Protein AF-A0A5B8SWU2-F1 (afdb_monomer)

Organism: Leuconostoc pseudomesenteroides (NCBI:txid33968)

Sequence (329 aa):
MVKNHVTNLDETLMDDQARGSAAEVLADMTESGRSLTKAATDAKKQIATREGWTCTVLQPAELRQFAGGLLRGIDDFAMRRQVAENPEYLTLYHQLITEVSALGDKNSVDQVSSHLKKLRTLVEQLSLSQNVTATQLRRVAADILAAFEPAKGDPLLAAQYNALRAGYTTPRTLTMDEWRQLIKQFHDVLPQFKQEMRGYLFDVLAELHEQVVYYDAESLPEVVEFFQEIDMMIHTAARPSDFIGVMARFDDVEGVIATMITQDASLERIREFTHNILESLDAAMAAGIALTSAGQETLAICKNDFEQEDLDRAQYCNLVKRLQSIRLS

Secondary structure (DSSP, 8-state):
--------------------TTTHHHHSSTTT---HHHHHHTT--S---S-------S-HHHHHHHHHHHHHHHHHHHHHTT-TT-HHHHHHHHHHHHHHHTBTBTTHHHHHHHHHHHHHHHHHHHTTSTT--HHHHHHHHHHHHHHHGGGTT-TTTHHHHHHHHHHHH-SSPPPHHHHHHHHHHHHHHHHHHHHHHHHHHHHHHHHHHHHHHHTT-TT-HHHHHHHHHHHHHHHH--SHHHHHHHHHHHHHHHHHHHHHHHHHS-HHHHHHHHHHHHHHHHHHHHTT-PBPHHHHHHHHHHHHHHTSTT--HHHHHHHHHHHHT--B-

pLDDT: mean 75.18, std 21.22, range [20.14, 97.12]

Nearest PDB structures (foldseek):
  5kpj-assembly1_A  TM=1.289E-01  e=6.486E+00  Mus musculus

Mean predicted aligned error: 11.47 Å

Structure (mmCIF, N/CA/C/O backbone):
data_AF-A0A5B8SWU2-F1
#
_entry.id   AF-A0A5B8SWU2-F1
#
loop_
_atom_site.group_PDB
_atom_site.id
_atom_site.type_symbol
_atom_site.label_atom_id
_atom_site.label_alt_id
_atom_site.label_comp_id
_atom_site.label_asym_id
_atom_site.label_entity_id
_atom_site.label_seq_id
_atom_site.pdbx_PDB_ins_code
_atom_site.Cartn_x
_atom_site.Cartn_y
_atom_site.Cartn_z
_atom_site.occupancy
_atom_site.B_iso_or_equiv
_atom_site.auth_seq_id
_atom_site.auth_comp_id
_atom_site.auth_asym_id
_atom_site.auth_atom_id
_atom_site.pdbx_PDB_model_num
ATOM 1 N N . MET A 1 1 ? 12.296 54.635 -20.691 1.00 32.22 1 MET A N 1
ATOM 2 C CA . MET A 1 1 ? 13.176 53.843 -21.579 1.00 32.22 1 MET A CA 1
ATOM 3 C C . MET A 1 1 ? 14.619 54.128 -21.193 1.00 32.22 1 MET A C 1
ATOM 5 O O . MET A 1 1 ? 15.145 55.158 -21.590 1.00 32.22 1 MET A O 1
ATOM 9 N N . VAL A 1 2 ? 15.227 53.286 -20.356 1.00 20.53 2 VAL A N 1
ATOM 10 C CA . VAL A 1 2 ? 16.629 53.434 -19.924 1.00 20.53 2 VAL A CA 1
ATOM 11 C C . VAL A 1 2 ? 17.334 52.081 -20.033 1.00 20.53 2 VAL A C 1
ATOM 13 O O . VAL A 1 2 ? 16.726 51.036 -19.824 1.00 20.53 2 VAL A O 1
ATOM 16 N N . LYS A 1 3 ? 18.596 52.169 -20.459 1.00 20.14 3 LYS A N 1
ATOM 17 C CA . LYS A 1 3 ? 19.567 51.137 -20.830 1.00 20.14 3 LYS A CA 1
ATOM 18 C C . LYS A 1 3 ? 20.264 50.460 -19.630 1.00 20.14 3 LYS A C 1
ATOM 20 O O . LYS A 1 3 ? 20.531 51.124 -18.640 1.00 20.14 3 LYS A O 1
ATOM 25 N N . ASN A 1 4 ? 20.739 49.239 -19.913 1.00 22.17 4 ASN A N 1
ATOM 26 C CA . ASN A 1 4 ? 22.039 48.614 -19.585 1.00 22.17 4 ASN A CA 1
ATOM 27 C C . ASN A 1 4 ? 22.389 48.031 -18.191 1.00 22.17 4 ASN A C 1
ATOM 29 O O . ASN A 1 4 ? 22.431 48.732 -17.193 1.00 22.17 4 ASN A O 1
ATOM 33 N N . HIS A 1 5 ? 22.900 46.787 -18.305 1.00 20.52 5 HIS A N 1
ATOM 34 C CA . HIS A 1 5 ? 24.053 46.123 -17.654 1.00 20.52 5 HIS A CA 1
ATOM 35 C C . HIS A 1 5 ? 23.871 45.233 -16.402 1.00 20.52 5 HIS A C 1
ATOM 37 O O . HIS A 1 5 ? 23.574 45.720 -15.323 1.00 20.52 5 HIS A O 1
ATOM 43 N N . VAL A 1 6 ? 24.103 43.916 -16.623 1.00 21.88 6 VAL A N 1
ATOM 44 C CA . VAL A 1 6 ? 25.084 42.976 -15.996 1.00 21.88 6 VAL A CA 1
ATOM 45 C C . VAL A 1 6 ? 25.385 43.233 -14.501 1.00 21.88 6 VAL A C 1
ATOM 47 O O . VAL A 1 6 ? 25.782 44.334 -14.148 1.00 21.88 6 VAL A O 1
ATOM 50 N N . THR A 1 7 ? 25.272 42.285 -13.557 1.00 20.78 7 THR A N 1
ATOM 51 C CA . THR A 1 7 ? 26.201 41.158 -13.275 1.00 20.78 7 THR A CA 1
ATOM 52 C C . THR A 1 7 ? 25.669 40.321 -12.086 1.00 20.78 7 THR A C 1
ATOM 54 O O . THR A 1 7 ? 24.858 40.826 -11.319 1.00 20.78 7 THR A O 1
ATOM 57 N N . ASN A 1 8 ? 26.169 39.082 -11.960 1.00 26.94 8 ASN A N 1
ATOM 58 C CA . ASN A 1 8 ? 26.114 38.116 -10.841 1.00 26.94 8 ASN A CA 1
ATOM 59 C C . ASN A 1 8 ? 26.043 38.662 -9.399 1.00 26.94 8 ASN A C 1
ATOM 61 O O . ASN A 1 8 ? 26.508 39.771 -9.152 1.00 26.94 8 ASN A O 1
ATOM 65 N N . LEU A 1 9 ? 25.624 37.751 -8.497 1.00 21.20 9 LEU A N 1
ATOM 66 C CA . LEU A 1 9 ? 25.785 37.625 -7.025 1.00 21.20 9 LEU A CA 1
ATOM 67 C C . LEU A 1 9 ? 24.388 37.331 -6.426 1.00 21.20 9 LEU A C 1
ATOM 69 O O . LEU A 1 9 ? 23.419 37.970 -6.813 1.00 21.20 9 LEU A O 1
ATOM 73 N N . ASP A 1 10 ? 24.149 36.357 -5.555 1.00 22.91 10 ASP A N 1
ATOM 74 C CA . ASP A 1 10 ? 25.040 35.609 -4.680 1.00 22.91 10 ASP A CA 1
ATOM 75 C C . ASP A 1 10 ? 24.375 34.274 -4.313 1.00 22.91 10 ASP A C 1
ATOM 77 O O . ASP A 1 10 ? 23.182 34.208 -4.006 1.00 22.91 10 ASP A O 1
ATOM 81 N N . GLU A 1 11 ? 25.188 33.222 -4.315 1.00 26.55 11 GLU A N 1
ATOM 82 C CA . GLU A 1 11 ? 25.046 32.109 -3.388 1.00 26.55 11 GLU A CA 1
ATOM 83 C C . GLU A 1 11 ? 25.136 32.694 -1.978 1.00 26.55 11 GLU A C 1
ATOM 85 O O . GLU A 1 11 ? 26.147 33.296 -1.640 1.00 26.55 11 GLU A O 1
ATOM 90 N N . THR A 1 12 ? 24.085 32.562 -1.175 1.00 25.70 12 THR A N 1
ATOM 91 C CA . THR A 1 12 ? 24.107 32.270 0.270 1.00 25.70 12 THR A CA 1
ATOM 92 C C . THR A 1 12 ? 22.806 32.759 0.890 1.00 25.70 12 THR A C 1
ATOM 94 O O . THR A 1 12 ? 22.561 33.948 1.039 1.00 25.70 12 THR A O 1
ATOM 97 N N . LEU A 1 13 ? 21.970 31.801 1.270 1.00 23.66 13 LEU A N 1
ATOM 98 C CA . LEU A 1 13 ? 21.466 31.682 2.634 1.00 23.66 13 LEU A CA 1
ATOM 99 C C . LEU A 1 13 ? 21.026 30.226 2.771 1.00 23.66 13 LEU A C 1
ATOM 101 O O . LEU A 1 13 ? 19.896 29.851 2.473 1.00 23.66 13 LEU A O 1
ATOM 105 N N . MET A 1 14 ? 22.013 29.397 3.127 1.00 30.55 14 MET A N 1
ATOM 106 C CA . MET A 1 14 ? 21.741 28.194 3.896 1.00 30.55 14 MET A CA 1
ATOM 107 C C . MET A 1 14 ? 21.004 28.653 5.148 1.00 30.55 14 MET A C 1
ATOM 109 O O . MET A 1 14 ? 21.570 29.409 5.936 1.00 30.55 14 MET A O 1
ATOM 113 N N . ASP A 1 15 ? 19.764 28.207 5.294 1.00 25.95 15 ASP A N 1
ATOM 114 C CA . ASP A 1 15 ? 19.214 27.975 6.614 1.00 25.95 15 ASP A CA 1
ATOM 115 C C . ASP A 1 15 ? 18.951 26.477 6.716 1.00 25.95 15 ASP A C 1
ATOM 117 O O . ASP A 1 15 ? 18.220 25.868 5.928 1.00 25.95 15 ASP A O 1
ATOM 121 N N . ASP A 1 16 ? 19.725 25.904 7.622 1.00 30.64 16 ASP A N 1
ATOM 122 C CA . ASP A 1 16 ? 19.781 24.508 7.988 1.00 30.64 16 ASP A CA 1
ATOM 123 C C . ASP A 1 16 ? 18.498 24.122 8.739 1.00 30.64 16 ASP A C 1
ATOM 125 O O . ASP A 1 16 ? 17.905 24.925 9.455 1.00 30.64 16 ASP A O 1
ATOM 129 N N . GLN A 1 17 ? 18.143 22.841 8.637 1.00 28.89 17 GLN A N 1
ATOM 130 C CA . GLN A 1 17 ? 17.245 22.133 9.557 1.00 28.89 17 GLN A CA 1
ATOM 131 C C . GLN A 1 17 ? 15.765 22.557 9.586 1.00 28.89 17 GLN A C 1
ATOM 133 O O . GLN A 1 17 ? 15.303 23.195 10.523 1.00 28.89 17 GLN A O 1
ATOM 138 N N . ALA A 1 18 ? 14.986 22.052 8.624 1.00 29.69 18 ALA A N 1
ATOM 139 C CA . ALA A 1 18 ? 13.690 21.385 8.850 1.00 29.69 18 ALA A CA 1
ATOM 140 C C . ALA A 1 18 ? 12.926 21.247 7.525 1.00 29.69 18 ALA A C 1
ATOM 142 O O . ALA A 1 18 ? 12.551 22.263 6.945 1.00 29.69 18 ALA A O 1
ATOM 143 N N . ARG A 1 19 ? 12.632 20.002 7.109 1.00 32.09 19 ARG A N 1
ATOM 144 C CA . ARG A 1 19 ? 11.375 19.512 6.477 1.00 32.09 19 ARG A CA 1
ATOM 145 C C . ARG A 1 19 ? 11.648 18.308 5.567 1.00 32.09 19 ARG A C 1
ATOM 147 O O . ARG A 1 19 ? 12.527 18.339 4.715 1.00 32.09 19 ARG A O 1
ATOM 154 N N . GLY A 1 20 ? 10.925 17.224 5.852 1.00 33.53 20 GLY A N 1
ATOM 155 C CA . GLY A 1 20 ? 11.225 15.854 5.438 1.00 33.53 20 GLY A CA 1
ATOM 156 C C . GLY A 1 20 ? 10.876 15.495 3.991 1.00 33.53 20 GLY A C 1
ATOM 157 O O . GLY A 1 20 ? 9.869 15.929 3.440 1.00 33.53 20 GLY A O 1
ATOM 158 N N . SER A 1 21 ? 11.714 14.644 3.400 1.00 32.91 21 SER A N 1
ATOM 159 C CA . SER A 1 21 ? 11.484 13.912 2.146 1.00 32.91 21 SER A CA 1
ATOM 160 C C . SER A 1 21 ? 11.153 12.452 2.478 1.00 32.91 21 SER A C 1
ATOM 162 O O . SER A 1 21 ? 11.657 11.955 3.480 1.00 32.91 21 SER A O 1
ATOM 164 N N . ALA A 1 22 ? 10.340 11.699 1.737 1.00 34.34 22 ALA A N 1
ATOM 165 C CA . ALA A 1 22 ? 10.084 11.644 0.291 1.00 34.34 22 ALA A CA 1
ATOM 166 C C . ALA A 1 22 ? 9.009 12.629 -0.241 1.00 34.34 22 ALA A C 1
ATOM 168 O O . ALA A 1 22 ? 7.822 12.409 -0.025 1.00 34.34 22 ALA A O 1
ATOM 169 N N . ALA A 1 23 ? 9.430 13.743 -0.868 1.00 36.72 23 ALA A N 1
ATOM 170 C CA . ALA A 1 23 ? 8.631 14.885 -1.382 1.00 36.72 23 ALA A CA 1
ATOM 171 C C . ALA A 1 23 ? 7.188 15.025 -0.827 1.00 36.72 23 ALA A C 1
ATOM 173 O O . ALA A 1 23 ? 6.213 14.713 -1.509 1.00 36.72 23 ALA A O 1
ATOM 174 N N . GLU A 1 24 ? 7.080 15.504 0.425 1.00 40.47 24 GLU A N 1
ATOM 175 C CA . GLU A 1 24 ? 5.831 15.771 1.172 1.00 40.47 24 GLU A CA 1
ATOM 176 C C . GLU A 1 24 ? 4.869 14.557 1.274 1.00 40.47 24 GLU A C 1
ATOM 178 O O . GLU A 1 24 ? 3.664 14.676 1.069 1.00 40.47 24 GLU A O 1
ATOM 183 N N . VAL A 1 25 ? 5.415 13.365 1.579 1.00 41.56 25 VAL A N 1
ATOM 184 C CA . VAL A 1 25 ? 4.781 12.019 1.703 1.00 41.56 25 VAL A CA 1
ATOM 185 C C . VAL A 1 25 ? 4.159 11.473 0.403 1.00 41.56 25 VAL A C 1
ATOM 187 O O . VAL A 1 25 ? 4.168 10.265 0.185 1.00 41.56 25 VAL A O 1
ATOM 190 N N . LEU A 1 26 ? 3.683 12.355 -0.470 1.00 36.62 26 LEU A N 1
ATOM 191 C CA . LEU A 1 26 ? 3.834 12.421 -1.934 1.00 36.62 26 LEU A CA 1
ATOM 192 C C . LEU A 1 26 ? 2.999 13.649 -2.399 1.00 36.62 26 LEU A C 1
ATOM 194 O O . LEU A 1 26 ? 2.115 13.527 -3.239 1.00 36.62 26 LEU A O 1
ATOM 198 N N . ALA A 1 27 ? 3.264 14.818 -1.789 1.00 36.41 27 ALA A N 1
ATOM 199 C CA . ALA A 1 27 ? 2.531 16.102 -1.829 1.00 36.41 27 ALA A CA 1
ATOM 200 C C . ALA A 1 27 ? 1.045 16.080 -1.394 1.00 36.41 27 ALA A C 1
ATOM 202 O O . ALA A 1 27 ? 0.180 16.528 -2.133 1.00 36.41 27 ALA A O 1
ATOM 203 N N . ASP A 1 28 ? 0.766 15.644 -0.160 1.00 35.66 28 ASP A N 1
ATOM 204 C CA . ASP A 1 28 ? -0.539 15.183 0.357 1.00 35.66 28 ASP A CA 1
ATOM 205 C C . ASP A 1 28 ? -0.860 13.748 -0.097 1.00 35.66 28 ASP A C 1
ATOM 207 O O . ASP A 1 28 ? -0.650 13.342 -1.235 1.00 35.66 28 ASP A O 1
ATOM 211 N N . MET A 1 29 ? -1.543 13.002 0.772 1.00 45.25 29 MET A N 1
ATOM 212 C CA . MET A 1 29 ? -2.495 11.936 0.422 1.00 45.25 29 MET A CA 1
ATOM 213 C C . MET A 1 29 ? -3.721 12.540 -0.327 1.00 45.25 29 MET A C 1
ATOM 215 O O . MET A 1 29 ? -4.875 12.287 0.010 1.00 45.25 29 MET A O 1
ATOM 219 N N . THR A 1 30 ? -3.402 13.435 -1.270 1.00 31.53 30 THR A N 1
ATOM 220 C CA . THR A 1 30 ? -4.137 14.278 -2.220 1.00 31.53 30 THR A CA 1
ATOM 221 C C . THR A 1 30 ? -5.545 14.729 -1.798 1.00 31.53 30 THR A C 1
ATOM 223 O O . THR A 1 30 ? -6.507 13.988 -1.973 1.00 31.53 30 THR A O 1
ATOM 226 N N . GLU A 1 31 ? -5.686 15.957 -1.278 1.00 32.06 31 GLU A N 1
ATOM 227 C CA . GLU A 1 31 ? -6.940 16.745 -1.138 1.00 32.06 31 GLU A CA 1
ATOM 228 C C . GLU A 1 31 ? -8.135 16.151 -0.344 1.00 32.06 31 GLU A C 1
ATOM 230 O O . GLU A 1 31 ? -9.114 16.858 -0.131 1.00 32.06 31 GLU A O 1
ATOM 235 N N . SER A 1 32 ? -8.120 14.899 0.142 1.00 32.53 32 SER A N 1
ATOM 236 C CA . SER A 1 32 ? -9.296 14.344 0.861 1.00 32.53 32 SER A CA 1
ATOM 237 C C . SER A 1 32 ? -9.051 13.237 1.904 1.00 32.53 32 SER A C 1
ATOM 239 O O . SER A 1 32 ? -9.997 12.835 2.580 1.00 32.53 32 SER A O 1
ATOM 241 N N . GLY A 1 33 ? -7.811 12.781 2.107 1.00 34.53 33 GLY A N 1
ATOM 242 C CA . GLY A 1 33 ? -7.477 11.637 2.976 1.00 34.53 33 GLY A CA 1
ATOM 243 C C . GLY A 1 33 ? -6.809 11.978 4.311 1.00 34.53 33 GLY A C 1
ATOM 244 O O . GLY A 1 33 ? -5.965 11.224 4.782 1.00 34.53 33 GLY A O 1
ATOM 245 N N . ARG A 1 34 ? -7.101 13.129 4.921 1.00 37.22 34 ARG A N 1
ATOM 246 C CA . ARG A 1 34 ? -6.630 13.390 6.287 1.00 37.22 34 ARG A CA 1
ATOM 247 C C . ARG A 1 34 ? -7.648 12.812 7.264 1.00 37.22 34 ARG A C 1
ATOM 249 O O . ARG A 1 34 ? -8.568 13.512 7.685 1.00 37.22 34 ARG A O 1
ATOM 256 N N . SER A 1 35 ? -7.503 11.525 7.582 1.00 37.31 35 SER A N 1
ATOM 257 C CA . SER A 1 35 ? -8.159 11.003 8.771 1.00 37.31 35 SER A CA 1
ATOM 258 C C . SER A 1 35 ? -7.619 11.748 9.989 1.00 37.31 35 SER A C 1
ATOM 260 O O . SER A 1 35 ? -6.433 12.060 10.122 1.00 37.31 35 SER A O 1
ATOM 262 N N . LEU A 1 36 ? -8.563 12.082 10.844 1.00 36.00 36 LEU A N 1
ATOM 263 C CA . LEU A 1 36 ? -8.467 12.764 12.120 1.00 36.00 36 LEU A CA 1
ATOM 264 C C . LEU A 1 36 ? -7.363 12.223 13.046 1.00 36.00 36 LEU A C 1
ATOM 266 O O . LEU A 1 36 ? -6.758 12.952 13.830 1.00 36.00 36 LEU A O 1
ATOM 270 N N . THR A 1 37 ? -7.078 10.941 12.896 1.00 35.75 37 THR A N 1
ATOM 271 C CA . THR A 1 37 ? -6.012 10.182 13.542 1.00 35.75 37 THR A CA 1
ATOM 272 C C . THR A 1 37 ? -4.620 10.642 13.146 1.00 35.75 37 THR A C 1
ATOM 274 O O . THR A 1 37 ? -3.803 10.814 14.032 1.00 35.75 37 THR A O 1
ATOM 277 N N . LYS A 1 38 ? -4.330 10.957 11.878 1.00 37.38 38 LYS A N 1
ATOM 278 C CA . LYS A 1 38 ? -2.966 11.319 11.450 1.00 37.38 38 LYS A CA 1
ATOM 279 C C . LYS A 1 38 ? -2.449 12.608 12.109 1.00 37.38 38 LYS A C 1
ATOM 281 O O . LYS A 1 38 ? -1.260 12.716 12.402 1.00 37.38 38 LYS A O 1
ATOM 286 N N . ALA A 1 39 ? -3.335 13.560 12.409 1.00 31.52 39 ALA A N 1
ATOM 287 C CA . ALA A 1 39 ? -2.979 14.749 13.188 1.00 31.52 39 ALA A CA 1
ATOM 288 C C . ALA A 1 39 ? -2.765 14.447 14.686 1.00 31.52 39 ALA A C 1
ATOM 290 O O . ALA A 1 39 ? -1.936 15.093 15.324 1.00 31.52 39 ALA A O 1
ATOM 291 N N . ALA A 1 40 ? -3.457 13.437 15.228 1.00 34.09 40 ALA A N 1
ATOM 292 C CA . ALA A 1 40 ? -3.204 12.882 16.563 1.00 34.09 40 ALA A CA 1
ATOM 293 C C . ALA A 1 40 ? -1.854 12.144 16.628 1.00 34.09 40 ALA A C 1
ATOM 295 O O . ALA A 1 40 ? -1.145 12.181 17.634 1.00 34.09 40 ALA A O 1
ATOM 296 N N . THR A 1 41 ? -1.513 11.472 15.530 1.00 36.28 41 THR A N 1
ATOM 297 C CA . THR A 1 41 ? -0.343 10.619 15.347 1.00 36.28 41 THR A CA 1
ATOM 298 C C . THR A 1 41 ? 0.959 11.421 15.305 1.00 36.28 41 THR A C 1
ATOM 300 O O . THR A 1 41 ? 1.912 11.096 16.010 1.00 36.28 41 THR A O 1
ATOM 303 N N . ASP A 1 42 ? 0.995 12.549 14.586 1.00 34.16 42 ASP A N 1
ATOM 304 C CA . ASP A 1 42 ? 2.194 13.399 14.515 1.00 34.16 42 ASP A CA 1
ATOM 305 C C . ASP A 1 42 ? 2.604 14.014 15.873 1.00 34.16 42 ASP A C 1
ATOM 307 O O . ASP A 1 42 ? 3.759 14.413 16.044 1.00 34.16 42 ASP A O 1
ATOM 311 N N . ALA A 1 43 ? 1.706 14.025 16.866 1.00 28.86 43 ALA A N 1
ATOM 312 C CA . ALA A 1 43 ? 1.983 14.480 18.228 1.00 28.86 43 ALA A CA 1
ATOM 313 C C . ALA A 1 43 ? 2.600 13.401 19.149 1.00 28.86 43 ALA A C 1
ATOM 315 O O . ALA A 1 43 ? 3.105 13.746 20.218 1.00 28.86 43 ALA A O 1
ATOM 316 N N . LYS A 1 44 ? 2.598 12.113 18.763 1.00 31.02 44 LYS A N 1
ATOM 317 C CA . LYS A 1 44 ? 2.980 10.980 19.636 1.00 31.02 44 LYS A CA 1
ATOM 318 C C . LYS A 1 44 ? 4.240 10.220 19.203 1.00 31.02 44 LYS A C 1
ATOM 320 O O . LYS A 1 44 ? 4.500 9.136 19.711 1.00 31.02 44 LYS A O 1
ATOM 325 N N . LYS A 1 45 ? 5.078 10.815 18.346 1.00 30.56 45 LYS A N 1
ATOM 326 C CA . LYS A 1 45 ? 6.378 10.264 17.913 1.00 30.56 45 LYS A CA 1
ATOM 327 C C . LYS A 1 45 ? 7.401 10.147 19.054 1.00 30.56 45 LYS A C 1
ATOM 329 O O . LYS A 1 45 ? 8.385 10.885 19.091 1.00 30.56 45 LYS A O 1
ATOM 334 N N . GLN A 1 46 ? 7.213 9.199 19.968 1.00 27.45 46 GLN A N 1
ATOM 335 C CA . GLN A 1 46 ? 8.268 8.675 20.831 1.00 27.45 46 GLN A CA 1
ATOM 336 C C . GLN A 1 46 ? 8.126 7.156 21.010 1.00 27.45 46 GLN A C 1
ATOM 338 O O . GLN A 1 46 ? 7.452 6.684 21.911 1.00 27.45 46 GLN A O 1
ATOM 343 N N . ILE A 1 47 ? 8.917 6.440 20.201 1.00 31.38 47 ILE A N 1
ATOM 344 C CA . ILE A 1 47 ? 9.496 5.115 20.477 1.00 31.38 47 ILE A CA 1
ATOM 345 C C . ILE A 1 47 ? 8.496 3.945 20.498 1.00 31.38 47 ILE A C 1
ATOM 347 O O . ILE A 1 47 ? 8.089 3.491 21.560 1.00 31.38 47 ILE A O 1
ATOM 351 N N . ALA A 1 48 ? 8.285 3.326 19.333 1.00 28.09 48 ALA A N 1
ATOM 352 C CA . ALA A 1 48 ? 7.843 1.936 19.253 1.00 28.09 48 ALA A CA 1
ATOM 353 C C . ALA A 1 48 ? 9.001 1.047 18.769 1.00 28.09 48 ALA A C 1
ATOM 355 O O . ALA A 1 48 ? 9.299 0.934 17.579 1.00 28.09 48 ALA A O 1
ATOM 356 N N . THR A 1 49 ? 9.706 0.411 19.705 1.00 30.17 49 THR A N 1
ATOM 357 C CA . THR A 1 49 ? 10.567 -0.734 19.385 1.00 30.17 49 THR A CA 1
ATOM 358 C C . THR A 1 49 ? 9.699 -1.967 19.164 1.00 30.17 49 THR A C 1
ATOM 360 O O . THR A 1 49 ? 8.827 -2.274 19.969 1.00 30.17 49 THR A O 1
ATOM 363 N N . ARG A 1 50 ? 9.982 -2.684 18.073 1.00 36.56 50 ARG A N 1
ATOM 364 C CA . ARG A 1 50 ? 9.302 -3.881 17.550 1.00 36.56 50 ARG A CA 1
ATOM 365 C C . ARG A 1 50 ? 9.457 -5.130 18.445 1.00 36.56 50 ARG A C 1
ATOM 367 O O . ARG A 1 50 ? 9.763 -6.210 17.946 1.00 36.56 50 ARG A O 1
ATOM 374 N N . GLU A 1 51 ?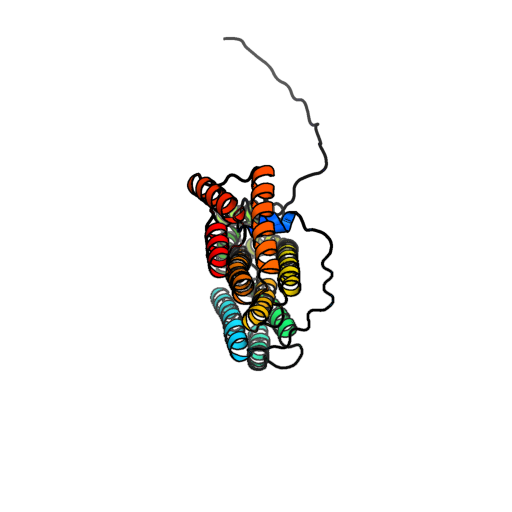 9.300 -5.002 19.758 1.00 30.89 51 GLU A N 1
ATOM 375 C CA . GLU A 1 51 ? 9.327 -6.121 20.704 1.00 30.89 51 GLU A CA 1
ATOM 376 C C . GLU A 1 51 ? 7.904 -6.417 21.194 1.00 30.89 51 GLU A C 1
ATOM 378 O O . GLU A 1 51 ? 7.314 -5.619 21.914 1.00 30.89 51 GLU A O 1
ATOM 383 N N . GLY A 1 52 ? 7.348 -7.575 20.812 1.00 39.75 52 GLY A N 1
ATOM 384 C CA . GLY A 1 52 ? 6.163 -8.133 21.481 1.00 39.75 52 GLY A CA 1
ATOM 385 C C . GLY A 1 52 ? 4.979 -8.550 20.608 1.00 39.75 52 GLY A C 1
ATOM 386 O O . GLY A 1 52 ? 4.022 -9.100 21.151 1.00 39.75 52 GLY A O 1
ATOM 387 N N . TRP A 1 53 ? 5.011 -8.374 19.283 1.00 51.16 53 TRP A N 1
ATOM 388 C CA . TRP A 1 53 ? 3.876 -8.791 18.451 1.00 51.16 53 TRP A CA 1
ATOM 389 C C . TRP 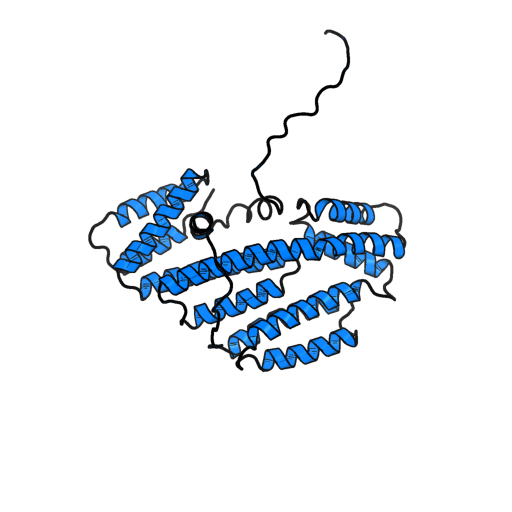A 1 53 ? 3.866 -10.315 18.245 1.00 51.16 53 TRP A C 1
ATOM 391 O O . TRP A 1 53 ? 4.517 -10.860 17.360 1.00 51.16 53 TRP A O 1
ATOM 401 N N . THR A 1 54 ? 3.139 -11.022 19.110 1.00 44.72 54 THR A N 1
ATOM 402 C CA . THR A 1 54 ? 2.820 -12.450 18.957 1.00 44.72 54 THR A CA 1
ATOM 403 C C . THR A 1 54 ? 1.310 -12.619 18.839 1.00 44.72 54 THR A C 1
ATOM 405 O O . THR A 1 54 ? 0.657 -13.218 19.690 1.00 44.72 54 THR A O 1
ATOM 408 N N . CYS A 1 55 ? 0.729 -12.073 17.770 1.00 52.62 55 CYS A N 1
ATOM 409 C CA . CYS A 1 55 ? -0.667 -12.348 17.452 1.00 52.62 55 CYS A CA 1
ATOM 410 C C . CYS A 1 55 ? -0.810 -13.787 16.942 1.00 52.62 55 CYS A C 1
ATOM 412 O O . CYS A 1 55 ? -0.263 -14.160 15.903 1.00 52.62 55 CYS A O 1
ATOM 414 N N . THR A 1 56 ? -1.549 -14.610 17.686 1.00 59.62 56 THR A N 1
ATOM 415 C CA . THR A 1 56 ? -1.987 -15.925 17.200 1.00 59.62 56 THR A CA 1
ATOM 416 C C . THR A 1 56 ? -2.897 -15.699 15.992 1.00 59.62 56 THR A C 1
ATOM 418 O O . THR A 1 56 ? -3.741 -14.813 16.028 1.00 59.62 56 THR A O 1
ATOM 421 N N . VAL A 1 57 ? -2.731 -16.459 14.906 1.00 62.72 57 VAL A N 1
ATOM 422 C CA . VAL A 1 57 ? -3.632 -16.361 13.745 1.00 62.72 57 VAL A CA 1
ATOM 423 C C . VAL A 1 57 ? -5.021 -16.840 14.170 1.00 62.72 57 VAL A C 1
ATOM 425 O O . VAL A 1 57 ? -5.207 -18.028 14.429 1.00 62.72 57 VAL A O 1
ATOM 428 N N . LEU A 1 58 ? -5.980 -15.916 14.273 1.00 66.06 58 LEU A N 1
ATOM 429 C CA . LEU A 1 58 ? -7.344 -16.212 14.728 1.00 66.06 58 LEU A CA 1
ATOM 430 C C . LEU A 1 58 ? -8.272 -16.630 13.581 1.00 66.06 58 LEU A C 1
ATOM 432 O O . LEU A 1 58 ? -9.168 -17.446 13.790 1.00 66.06 58 LEU A O 1
ATOM 436 N N . GLN A 1 59 ? -8.023 -16.121 12.372 1.00 76.56 59 GLN A N 1
ATOM 437 C CA . GLN A 1 59 ? -8.857 -16.324 11.183 1.00 76.56 59 GLN A CA 1
ATOM 438 C C . GLN A 1 59 ? -8.022 -16.838 9.995 1.00 76.56 59 GLN A C 1
ATOM 440 O O . GLN A 1 59 ? -7.669 -16.097 9.075 1.00 76.56 59 GLN A O 1
ATOM 445 N N . PRO A 1 60 ? -7.620 -18.128 10.007 1.00 82.25 60 PRO A N 1
ATOM 446 C CA . PRO A 1 60 ? -6.708 -18.652 8.996 1.00 82.25 60 PRO A CA 1
ATOM 447 C C . PRO A 1 60 ? -7.303 -18.692 7.585 1.00 82.25 60 PRO A C 1
ATOM 449 O O . PRO A 1 60 ? -6.550 -18.643 6.619 1.00 82.25 60 PRO A O 1
ATOM 452 N N . ALA A 1 61 ? -8.621 -18.842 7.431 1.00 86.44 61 ALA A N 1
ATOM 453 C CA . ALA A 1 61 ? -9.239 -18.984 6.112 1.00 86.44 61 ALA A CA 1
ATOM 454 C C . ALA A 1 61 ? -9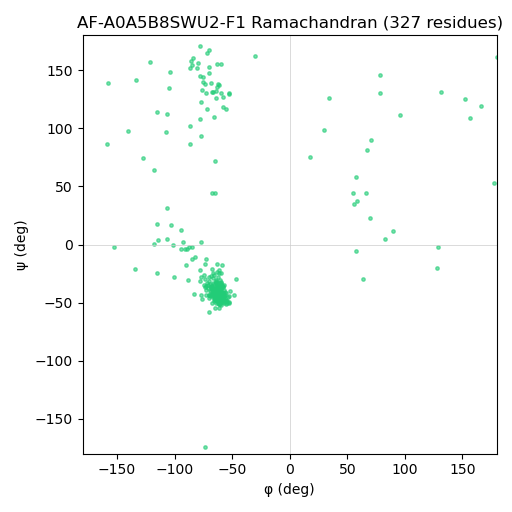.239 -17.653 5.347 1.00 86.44 61 ALA A C 1
ATOM 456 O O . ALA A 1 61 ? -8.878 -17.608 4.169 1.00 86.44 61 ALA A O 1
ATOM 457 N N . GLU A 1 62 ? -9.584 -16.582 6.045 1.00 86.50 62 GLU A N 1
ATOM 458 C CA . GLU A 1 62 ? -9.618 -15.213 5.561 1.00 86.50 62 GLU A CA 1
ATOM 459 C C . GLU A 1 62 ? -8.199 -14.747 5.218 1.00 86.50 62 GLU A C 1
ATOM 461 O O . GLU A 1 62 ? -7.927 -14.337 4.086 1.00 86.50 62 GLU A O 1
ATOM 466 N N . LEU A 1 63 ? -7.242 -14.999 6.115 1.00 87.44 63 LEU A N 1
ATOM 467 C CA . LEU A 1 63 ? -5.841 -14.660 5.884 1.00 87.44 63 LEU A CA 1
ATOM 468 C C . LEU A 1 63 ? -5.225 -15.428 4.699 1.00 87.44 63 LEU A C 1
ATOM 470 O O . LEU A 1 63 ? -4.446 -14.873 3.920 1.00 87.44 63 LEU A O 1
ATOM 474 N N . ARG A 1 64 ? -5.602 -16.701 4.503 1.00 91.31 64 ARG A N 1
ATOM 475 C CA . ARG A 1 64 ? -5.229 -17.483 3.305 1.00 91.31 64 ARG A CA 1
ATOM 476 C C . ARG A 1 64 ? -5.787 -16.865 2.034 1.00 91.31 64 ARG A C 1
ATOM 478 O O . ARG A 1 64 ? -5.079 -16.785 1.029 1.00 91.31 64 ARG A O 1
ATOM 485 N N . GLN A 1 65 ? -7.054 -16.457 2.057 1.00 92.38 65 GLN A N 1
ATOM 486 C CA . GLN A 1 65 ? -7.696 -15.810 0.919 1.00 92.38 65 GLN A CA 1
ATOM 487 C C . GLN A 1 65 ? -6.998 -14.489 0.580 1.00 92.38 65 GLN A C 1
ATOM 489 O O . GLN A 1 65 ? -6.721 -14.234 -0.598 1.00 92.38 65 GLN A O 1
ATOM 494 N N . PHE A 1 66 ? -6.670 -13.694 1.597 1.00 92.25 66 PHE A N 1
ATOM 495 C CA . PHE A 1 66 ? -5.955 -12.434 1.459 1.00 92.25 66 PHE A CA 1
ATOM 496 C C . PHE A 1 66 ? -4.556 -12.627 0.859 1.00 92.25 66 PHE A C 1
ATOM 498 O O . PHE A 1 66 ? -4.248 -12.088 -0.210 1.00 92.25 66 PHE A O 1
ATOM 505 N N . ALA A 1 67 ? -3.734 -13.486 1.470 1.00 92.81 67 ALA A N 1
ATOM 506 C CA . ALA A 1 67 ? -2.391 -13.797 0.986 1.00 92.81 67 ALA A CA 1
ATOM 507 C C . ALA A 1 67 ? -2.412 -14.407 -0.428 1.00 92.81 67 ALA A C 1
ATOM 509 O O . ALA A 1 67 ? -1.577 -14.071 -1.271 1.00 92.81 67 ALA A O 1
ATOM 510 N N . GLY A 1 68 ? -3.409 -15.243 -0.737 1.00 94.06 68 GLY A N 1
ATOM 511 C CA . GLY A 1 68 ? -3.650 -15.755 -2.087 1.00 94.06 68 GLY A CA 1
ATOM 512 C C . GLY A 1 68 ? -4.013 -14.656 -3.096 1.00 94.06 68 GLY A C 1
ATOM 513 O O . GLY A 1 68 ? -3.643 -14.738 -4.268 1.00 94.06 68 GLY A O 1
ATOM 514 N N . GLY A 1 69 ? -4.701 -13.597 -2.662 1.00 94.62 69 GLY A N 1
ATOM 515 C CA . GLY A 1 69 ? -4.923 -12.378 -3.442 1.00 94.62 69 GLY A CA 1
ATOM 516 C C . GLY A 1 69 ? -3.617 -11.665 -3.799 1.00 94.62 69 GLY A C 1
ATOM 517 O O . GLY A 1 69 ? -3.369 -11.411 -4.979 1.00 94.62 69 GLY A O 1
ATOM 518 N N . LEU A 1 70 ? -2.754 -11.420 -2.807 1.00 94.50 70 LEU A N 1
ATOM 519 C CA . LEU A 1 70 ? -1.434 -10.811 -3.021 1.00 94.50 70 LEU A CA 1
ATOM 520 C C . LEU A 1 70 ? -0.566 -11.654 -3.965 1.00 94.50 70 LEU A C 1
ATOM 522 O O . LEU A 1 70 ? 0.040 -11.125 -4.899 1.00 94.50 70 LEU A O 1
ATOM 526 N N . LEU A 1 71 ? -0.550 -12.975 -3.763 1.00 94.81 71 LEU A N 1
ATOM 527 C CA . LEU A 1 71 ? 0.193 -13.913 -4.600 1.00 94.81 71 LEU A CA 1
ATOM 528 C C . LEU A 1 71 ? -0.266 -13.869 -6.065 1.00 94.81 71 LEU A C 1
ATOM 530 O O . LEU A 1 71 ? 0.573 -13.784 -6.963 1.00 94.81 71 LEU A O 1
ATOM 534 N N . ARG A 1 72 ? -1.583 -13.856 -6.312 1.00 94.94 72 ARG A N 1
ATOM 535 C CA . ARG A 1 72 ? -2.146 -13.683 -7.664 1.00 94.94 72 ARG A CA 1
ATOM 536 C C . ARG A 1 72 ? -1.741 -12.351 -8.287 1.00 94.94 72 ARG A C 1
ATOM 538 O O . ARG A 1 72 ? -1.337 -12.328 -9.442 1.00 94.94 72 ARG A O 1
ATOM 545 N N . GLY A 1 73 ? -1.746 -11.260 -7.521 1.00 93.12 73 GLY A N 1
ATOM 546 C CA . GLY A 1 73 ? -1.276 -9.960 -8.013 1.00 93.12 73 GLY A CA 1
ATOM 547 C C . GLY A 1 73 ? 0.201 -9.962 -8.439 1.00 93.12 73 GLY A C 1
ATOM 548 O O . GLY A 1 73 ? 0.583 -9.271 -9.391 1.00 93.12 73 GLY A O 1
ATOM 549 N N . ILE A 1 74 ? 1.048 -10.754 -7.768 1.00 94.31 74 ILE A N 1
ATOM 550 C CA . ILE A 1 74 ? 2.449 -10.956 -8.170 1.00 94.31 74 ILE A CA 1
ATOM 551 C C . ILE A 1 74 ? 2.541 -11.823 -9.435 1.00 94.31 74 ILE A C 1
ATOM 553 O O . ILE A 1 74 ? 3.362 -11.521 -10.300 1.00 94.31 74 ILE A O 1
ATOM 557 N N . ASP A 1 75 ? 1.704 -12.850 -9.573 1.00 95.75 75 ASP A N 1
ATOM 558 C CA . ASP A 1 75 ? 1.632 -13.700 -10.771 1.00 95.75 75 ASP A CA 1
ATOM 559 C C . ASP A 1 75 ? 1.168 -12.934 -12.013 1.00 95.75 75 ASP A C 1
ATOM 561 O O . ASP A 1 75 ? 1.864 -12.908 -13.027 1.00 95.75 75 ASP A O 1
ATOM 565 N N . ASP A 1 76 ? 0.101 -12.143 -11.898 1.00 94.19 76 ASP A N 1
ATOM 566 C CA . ASP A 1 76 ? -0.348 -11.235 -12.960 1.00 94.19 76 ASP A CA 1
ATOM 567 C C . ASP A 1 76 ? 0.762 -10.256 -13.375 1.00 94.19 76 ASP A C 1
ATOM 569 O O . ASP A 1 76 ? 0.903 -9.866 -14.542 1.00 94.19 76 ASP A O 1
ATOM 573 N N . PHE A 1 77 ? 1.585 -9.824 -12.415 1.00 90.88 77 PHE A N 1
ATOM 574 C CA . PHE A 1 77 ? 2.755 -9.010 -12.709 1.00 90.88 77 PHE A CA 1
ATOM 575 C C . PHE A 1 77 ? 3.852 -9.801 -13.437 1.00 90.88 77 PHE A C 1
ATOM 577 O O . PHE A 1 77 ? 4.393 -9.303 -14.428 1.00 90.88 77 PHE A O 1
ATOM 584 N N . ALA A 1 78 ? 4.144 -11.031 -13.012 1.00 92.31 78 ALA A N 1
ATOM 585 C CA . ALA A 1 78 ? 5.101 -11.921 -13.665 1.00 92.31 78 ALA A CA 1
ATOM 586 C C . ALA A 1 78 ? 4.694 -12.251 -15.110 1.00 92.31 78 ALA A C 1
ATOM 588 O O . ALA A 1 78 ? 5.537 -12.200 -16.012 1.00 92.31 78 ALA A O 1
ATOM 589 N N . MET A 1 79 ? 3.405 -12.498 -15.361 1.00 91.69 79 MET A N 1
ATOM 590 C CA . MET A 1 79 ? 2.852 -12.714 -16.701 1.00 91.69 79 MET A CA 1
ATOM 591 C C . MET A 1 79 ? 3.026 -11.478 -17.588 1.00 91.69 79 MET A C 1
ATOM 593 O O . MET A 1 79 ? 3.554 -11.579 -18.698 1.00 91.69 79 MET A O 1
ATOM 597 N N . ARG A 1 80 ? 2.674 -10.281 -17.089 1.00 88.38 80 ARG A N 1
ATOM 598 C CA . ARG A 1 80 ? 2.881 -9.014 -17.821 1.00 88.38 80 ARG A CA 1
ATOM 599 C C . ARG A 1 80 ? 4.351 -8.752 -18.145 1.00 88.38 80 ARG A C 1
ATOM 601 O O . ARG A 1 80 ? 4.655 -8.181 -19.193 1.00 88.38 80 ARG A O 1
ATOM 608 N N . ARG A 1 81 ? 5.260 -9.174 -17.262 1.00 86.88 81 ARG A N 1
ATOM 609 C CA . ARG A 1 81 ? 6.713 -9.088 -17.458 1.00 86.88 81 ARG A CA 1
ATOM 610 C C . ARG A 1 81 ? 7.306 -10.254 -18.256 1.00 86.88 81 ARG A C 1
ATOM 612 O O . ARG A 1 81 ? 8.490 -10.200 -18.567 1.00 86.88 81 ARG A O 1
ATOM 619 N N . GLN A 1 82 ? 6.494 -11.236 -18.657 1.00 88.56 82 GLN A N 1
ATOM 620 C CA . GLN A 1 82 ? 6.903 -12.427 -19.412 1.00 88.56 82 GLN A CA 1
ATOM 621 C C . GLN A 1 82 ? 7.971 -13.267 -18.693 1.00 88.56 82 GLN A C 1
ATOM 623 O O . GLN A 1 82 ? 8.875 -13.805 -19.324 1.00 88.56 82 GLN A O 1
ATOM 628 N N . VAL A 1 83 ? 7.871 -13.369 -17.364 1.00 90.44 83 VAL A N 1
ATOM 629 C CA . VAL A 1 83 ? 8.796 -14.161 -16.531 1.00 90.44 83 VAL A CA 1
ATOM 630 C C . VAL A 1 83 ? 8.110 -15.304 -15.780 1.00 90.44 83 VAL A C 1
ATOM 632 O O . VAL A 1 83 ? 8.785 -16.048 -15.079 1.00 90.44 83 VAL A O 1
ATOM 635 N N . ALA A 1 84 ? 6.794 -15.477 -15.946 1.00 91.12 84 ALA A N 1
ATOM 636 C CA . ALA A 1 84 ? 6.012 -16.504 -15.249 1.00 91.12 84 ALA A CA 1
ATOM 637 C C . ALA A 1 84 ? 6.433 -17.950 -15.588 1.00 91.12 84 ALA A C 1
ATOM 639 O O . ALA A 1 84 ? 6.237 -18.857 -14.790 1.00 91.12 84 ALA A O 1
ATOM 640 N N . GLU A 1 85 ? 7.061 -18.174 -16.746 1.00 91.81 85 GLU A N 1
ATOM 641 C CA . GLU A 1 85 ? 7.578 -19.491 -17.153 1.00 91.81 85 GLU A CA 1
ATOM 642 C C . GLU A 1 85 ? 9.012 -19.754 -16.658 1.00 91.81 85 GLU A C 1
ATOM 644 O O . GLU A 1 85 ? 9.577 -20.821 -16.902 1.00 91.81 85 GLU A O 1
ATOM 649 N N . ASN A 1 86 ? 9.640 -18.788 -15.980 1.00 92.94 86 ASN A N 1
ATOM 650 C CA . ASN A 1 86 ? 11.005 -18.949 -15.501 1.00 92.94 86 ASN A CA 1
ATOM 651 C C . ASN A 1 86 ? 11.073 -20.028 -14.390 1.00 92.94 86 ASN A C 1
ATOM 653 O O . ASN A 1 86 ? 10.302 -19.954 -13.430 1.00 92.94 86 ASN A O 1
ATOM 657 N N . PRO A 1 87 ? 12.010 -20.998 -14.454 1.00 94.50 87 PRO A N 1
ATOM 658 C CA . PRO A 1 87 ? 12.100 -22.074 -13.461 1.00 94.50 87 PRO A CA 1
ATOM 659 C C . PRO A 1 87 ? 12.322 -21.603 -12.017 1.00 94.50 87 PRO A C 1
ATOM 661 O O . PRO A 1 87 ? 11.787 -22.204 -11.084 1.00 94.50 87 PRO A O 1
ATOM 664 N N . GLU A 1 88 ? 13.092 -20.530 -11.818 1.00 94.50 88 GLU A N 1
ATOM 665 C CA . GLU A 1 88 ? 13.344 -19.946 -10.495 1.00 94.50 88 GLU A CA 1
ATOM 666 C C . GLU A 1 88 ? 12.065 -19.316 -9.932 1.00 94.50 88 GLU A C 1
ATOM 668 O O . GLU A 1 88 ? 11.704 -19.562 -8.780 1.00 94.50 88 GLU A O 1
ATOM 673 N N . TYR A 1 89 ? 11.330 -18.584 -10.779 1.00 95.69 89 TYR A N 1
ATOM 674 C CA . TYR A 1 89 ? 10.024 -18.026 -10.432 1.00 95.69 89 TYR A CA 1
ATOM 675 C C . TYR A 1 89 ? 9.025 -19.125 -10.048 1.00 95.69 89 TYR A C 1
ATOM 677 O O . TYR A 1 89 ? 8.449 -19.069 -8.964 1.00 95.69 89 TYR A O 1
ATOM 685 N N . LEU A 1 90 ? 8.864 -20.152 -10.891 1.00 96.12 90 LEU A N 1
ATOM 686 C CA . LEU A 1 90 ? 7.928 -21.256 -10.651 1.00 96.12 90 LEU A CA 1
ATOM 687 C C . LEU A 1 90 ? 8.247 -22.018 -9.363 1.00 96.12 90 LEU A C 1
ATOM 689 O O . LEU A 1 90 ? 7.336 -22.412 -8.637 1.00 96.12 90 LEU A O 1
ATOM 693 N N . THR A 1 91 ? 9.530 -22.224 -9.062 1.00 96.19 91 THR A N 1
ATOM 694 C CA . THR A 1 91 ? 9.954 -22.905 -7.830 1.00 96.19 91 THR A CA 1
ATOM 695 C C . THR A 1 91 ? 9.496 -22.128 -6.598 1.00 96.19 91 THR A C 1
ATOM 697 O O . THR A 1 91 ? 8.835 -22.692 -5.723 1.00 96.19 91 THR A O 1
ATOM 700 N N . LEU A 1 92 ? 9.789 -20.825 -6.551 1.00 95.56 92 LEU A N 1
ATOM 701 C CA . LEU A 1 92 ? 9.410 -19.980 -5.421 1.00 95.56 92 LEU A CA 1
ATOM 702 C C . LEU A 1 92 ? 7.888 -19.785 -5.333 1.00 95.56 92 LEU A C 1
ATOM 704 O O . LEU A 1 92 ? 7.333 -19.789 -4.237 1.00 95.56 92 LEU A O 1
ATOM 708 N N . TYR A 1 93 ? 7.204 -19.667 -6.471 1.00 96.50 93 TYR A N 1
ATOM 709 C CA . TYR A 1 93 ? 5.749 -19.536 -6.534 1.00 96.50 93 TYR A CA 1
ATOM 710 C C . TYR A 1 93 ? 5.030 -20.764 -5.952 1.00 96.50 93 TYR A C 1
ATOM 712 O O . TYR A 1 93 ? 4.163 -20.618 -5.093 1.00 96.50 93 TYR A O 1
ATOM 720 N N . HIS A 1 94 ? 5.426 -21.983 -6.340 1.00 95.00 94 HIS A N 1
ATOM 721 C CA . HIS A 1 94 ? 4.829 -23.213 -5.800 1.00 95.00 94 HIS A CA 1
ATOM 722 C C . HIS A 1 94 ? 5.117 -23.413 -4.308 1.00 95.00 94 HIS A C 1
ATOM 724 O O . HIS A 1 94 ? 4.235 -23.857 -3.563 1.00 95.00 94 HIS A O 1
ATOM 730 N N . GLN A 1 95 ? 6.329 -23.068 -3.857 1.00 93.25 95 GLN A N 1
ATOM 731 C CA . GLN A 1 95 ? 6.644 -23.056 -2.429 1.00 93.25 95 GLN A CA 1
ATOM 732 C C . GLN A 1 95 ? 5.676 -22.127 -1.686 1.00 93.25 95 GLN A C 1
ATOM 734 O O . GLN A 1 95 ? 5.075 -22.527 -0.691 1.00 93.25 95 GLN A O 1
ATOM 739 N N . LEU A 1 96 ? 5.471 -20.918 -2.206 1.00 94.12 96 LEU A N 1
ATOM 740 C CA . LEU A 1 96 ? 4.640 -19.913 -1.561 1.00 94.12 96 LEU A CA 1
ATOM 741 C C . LEU A 1 96 ? 3.148 -20.270 -1.565 1.00 94.12 96 LEU A C 1
ATOM 743 O O . LEU A 1 96 ? 2.476 -20.003 -0.578 1.00 94.12 96 LEU A O 1
ATOM 747 N N . ILE A 1 97 ? 2.628 -20.947 -2.597 1.00 94.31 97 ILE A N 1
ATOM 748 C CA . ILE A 1 97 ? 1.265 -21.522 -2.564 1.00 94.31 97 ILE A CA 1
ATOM 749 C C . ILE A 1 97 ? 1.101 -22.467 -1.368 1.00 94.31 97 ILE A C 1
ATOM 751 O O . ILE A 1 97 ? 0.075 -22.442 -0.682 1.00 94.31 97 ILE A O 1
ATOM 755 N N . THR A 1 98 ? 2.107 -23.310 -1.128 1.00 91.62 98 THR A N 1
ATOM 756 C CA . THR A 1 98 ? 2.087 -24.287 -0.033 1.00 91.62 98 THR A CA 1
ATOM 757 C C . THR A 1 98 ? 2.126 -23.581 1.319 1.00 91.62 98 THR A C 1
ATOM 759 O O . THR A 1 98 ? 1.327 -23.899 2.196 1.00 91.62 98 THR A O 1
ATOM 762 N N . GLU A 1 99 ? 3.002 -22.585 1.470 1.00 91.06 99 GLU A N 1
ATOM 763 C CA . GLU A 1 99 ? 3.112 -21.781 2.692 1.00 91.06 99 GLU A CA 1
ATOM 764 C C . GLU A 1 99 ? 1.839 -20.974 2.972 1.00 91.06 99 GLU A C 1
ATOM 766 O O . GLU A 1 99 ? 1.340 -21.001 4.094 1.00 91.06 99 GLU A O 1
ATOM 771 N N . VAL A 1 100 ? 1.262 -20.329 1.951 1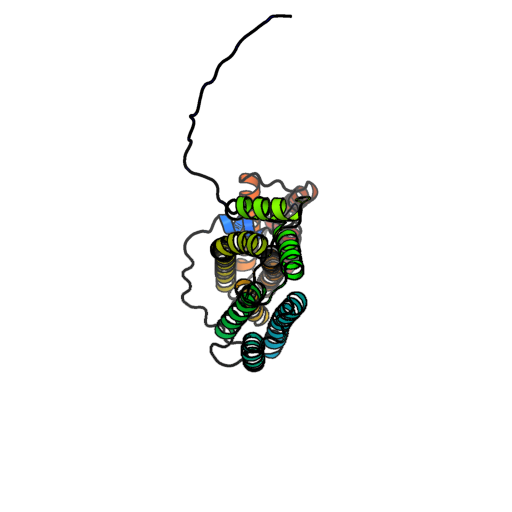.00 91.44 100 VAL A N 1
ATOM 772 C CA . VAL A 1 100 ? -0.026 -19.632 2.063 1.00 91.44 100 VAL A CA 1
ATOM 773 C C . VAL A 1 100 ? -1.099 -20.610 2.523 1.00 91.44 100 VAL A C 1
ATOM 775 O O . VAL A 1 100 ? -1.789 -20.327 3.490 1.00 91.44 100 VAL A O 1
ATOM 778 N N . SER A 1 101 ? -1.200 -21.793 1.913 1.00 88.81 101 SER A N 1
ATOM 779 C CA . SER A 1 101 ? -2.195 -22.807 2.302 1.00 88.81 101 SER A CA 1
ATOM 780 C C . SER A 1 101 ? -2.027 -23.306 3.746 1.00 88.81 101 SER A C 1
ATOM 782 O O . SER A 1 101 ? -3.002 -23.755 4.351 1.00 88.81 101 SER A O 1
ATOM 784 N N . ALA A 1 102 ? -0.815 -23.211 4.298 1.00 86.88 102 ALA A N 1
ATOM 785 C CA . ALA A 1 102 ? -0.468 -23.598 5.663 1.00 86.88 102 ALA A CA 1
ATOM 786 C C . ALA A 1 102 ? -0.567 -22.447 6.691 1.00 86.88 102 ALA A C 1
ATOM 788 O O . ALA A 1 102 ? -0.281 -22.665 7.868 1.00 86.88 102 ALA A O 1
ATOM 789 N N . LEU A 1 103 ? -0.995 -21.236 6.295 1.00 85.50 103 LEU A N 1
ATOM 790 C CA . LEU A 1 103 ? -1.250 -20.131 7.234 1.00 85.50 103 LEU A CA 1
ATOM 791 C C . LEU A 1 103 ? -2.201 -20.590 8.351 1.00 85.50 103 LEU A C 1
ATOM 793 O O . LEU A 1 103 ? -3.247 -21.184 8.069 1.00 85.50 103 LEU A O 1
ATOM 797 N N . GLY A 1 104 ? -1.827 -20.335 9.607 1.00 70.00 104 GLY A N 1
ATOM 798 C CA . GLY A 1 104 ? -2.526 -20.823 10.806 1.00 70.00 104 GLY A CA 1
ATOM 799 C C . GLY A 1 104 ? -1.626 -21.552 11.814 1.00 70.00 104 GLY A C 1
ATOM 800 O O . GLY A 1 104 ? -1.965 -21.605 12.994 1.00 70.00 104 GLY A O 1
ATOM 801 N N . ASP A 1 105 ? -0.457 -22.039 11.386 1.00 66.50 105 ASP A N 1
ATOM 802 C CA . ASP A 1 105 ? 0.581 -22.581 12.276 1.00 66.50 105 ASP A CA 1
ATOM 803 C C . ASP A 1 105 ? 1.503 -21.459 12.818 1.00 66.50 105 ASP A C 1
ATOM 805 O O . ASP A 1 105 ? 1.591 -20.370 12.231 1.00 66.50 105 ASP A O 1
ATOM 809 N N . LYS A 1 106 ? 2.190 -21.690 13.955 1.00 54.91 106 LYS A N 1
ATOM 810 C CA . LYS A 1 106 ? 3.056 -20.686 14.622 1.00 54.91 106 LYS A CA 1
ATOM 811 C C . LYS A 1 106 ? 4.083 -20.082 13.643 1.00 54.91 106 LYS A C 1
ATOM 813 O O . LYS A 1 106 ? 4.829 -20.821 13.012 1.00 54.91 106 LYS A O 1
ATOM 818 N N . ASN A 1 107 ? 4.160 -18.746 13.602 1.00 57.22 107 ASN A N 1
ATOM 819 C CA . ASN A 1 107 ? 5.077 -17.915 12.793 1.00 57.22 107 ASN A CA 1
ATOM 820 C C . ASN A 1 107 ? 4.840 -17.899 11.266 1.00 57.22 107 ASN A C 1
ATOM 822 O O . ASN A 1 107 ? 5.746 -17.568 10.503 1.00 57.22 107 ASN A O 1
ATOM 826 N N . SER A 1 108 ? 3.629 -18.216 10.801 1.00 69.94 108 SER A N 1
ATOM 827 C CA . SER A 1 108 ? 3.331 -18.291 9.361 1.00 69.94 108 SER A CA 1
ATOM 828 C C . SER A 1 108 ? 3.212 -16.929 8.644 1.00 69.94 108 SER A C 1
ATOM 830 O O . SER A 1 108 ? 3.522 -16.857 7.457 1.00 69.94 108 SER A O 1
ATOM 832 N N . VAL A 1 109 ? 2.853 -15.839 9.337 1.00 79.44 109 VAL A N 1
ATOM 833 C CA . VAL A 1 109 ? 2.649 -14.505 8.721 1.00 79.44 109 VAL A CA 1
ATOM 834 C C . VAL A 1 109 ? 3.959 -13.867 8.263 1.00 79.44 109 VAL A C 1
ATOM 836 O O . VAL A 1 109 ? 4.124 -13.644 7.069 1.00 79.44 109 VAL A O 1
ATOM 839 N N . ASP A 1 110 ? 4.925 -13.665 9.163 1.00 79.88 110 ASP A N 1
ATOM 840 C CA . ASP A 1 110 ? 6.220 -13.047 8.827 1.00 79.88 110 ASP A CA 1
ATOM 841 C C . ASP A 1 110 ? 6.962 -13.801 7.714 1.00 79.88 110 ASP A C 1
ATOM 843 O O . ASP A 1 110 ? 7.588 -13.202 6.831 1.00 79.88 110 ASP A O 1
ATOM 847 N N . GLN A 1 111 ? 6.890 -15.137 7.740 1.00 83.44 111 GLN A N 1
ATOM 848 C CA . GLN A 1 111 ? 7.492 -15.981 6.713 1.00 83.44 111 GLN A CA 1
ATOM 849 C C . GLN A 1 111 ? 6.827 -15.750 5.352 1.00 83.44 111 GLN A C 1
ATOM 851 O O . GLN A 1 111 ? 7.532 -15.480 4.375 1.00 83.44 111 GLN A O 1
ATOM 856 N N . VAL A 1 112 ? 5.492 -15.802 5.293 1.00 89.06 112 VAL A N 1
ATOM 857 C CA . VAL A 1 112 ? 4.728 -15.554 4.062 1.00 89.06 112 VAL A CA 1
ATOM 858 C C . VAL A 1 112 ? 4.959 -14.124 3.561 1.00 89.06 112 VAL A C 1
ATOM 860 O O . VAL A 1 112 ? 5.284 -13.952 2.386 1.00 89.06 112 VAL A O 1
ATOM 863 N N . SER A 1 113 ? 4.914 -13.111 4.432 1.00 87.38 113 SER A N 1
ATOM 864 C CA . SER A 1 113 ? 5.243 -11.709 4.123 1.00 87.38 113 SER A CA 1
ATOM 865 C C . SER A 1 113 ? 6.628 -11.580 3.474 1.00 87.38 113 SER A C 1
ATOM 867 O O . SER A 1 113 ? 6.793 -10.981 2.403 1.00 87.38 113 SER A O 1
ATOM 869 N N . SE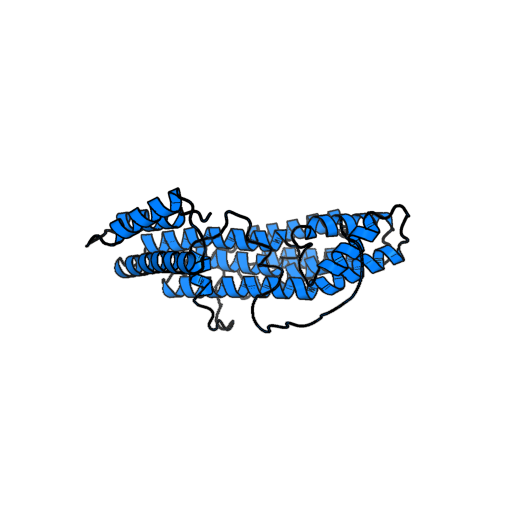R A 1 114 ? 7.644 -12.194 4.088 1.00 86.50 114 SER A N 1
ATOM 870 C CA . SER A 1 114 ? 9.023 -12.193 3.591 1.00 86.50 114 SER A CA 1
ATOM 871 C C . SER A 1 114 ? 9.148 -12.884 2.231 1.00 86.50 114 SER A C 1
ATOM 873 O O . SER A 1 114 ? 9.816 -12.373 1.326 1.00 86.50 114 SER A O 1
ATOM 875 N N . HIS A 1 115 ? 8.490 -14.027 2.041 1.00 91.06 115 HIS A N 1
ATOM 876 C CA . HIS A 1 115 ? 8.556 -14.784 0.793 1.00 91.06 115 HIS A CA 1
ATOM 877 C C . HIS A 1 115 ? 7.760 -14.145 -0.347 1.00 91.06 115 HIS A C 1
ATOM 879 O O . HIS A 1 115 ? 8.255 -14.127 -1.477 1.00 91.06 115 HIS A O 1
ATOM 885 N N . LEU A 1 116 ? 6.624 -13.501 -0.067 1.00 92.31 116 LEU A N 1
ATOM 886 C CA . LEU A 1 116 ? 5.926 -12.662 -1.044 1.00 92.31 116 LEU A CA 1
ATOM 887 C C . LEU A 1 116 ? 6.823 -11.501 -1.513 1.00 92.31 116 LEU A C 1
ATOM 889 O O . LEU A 1 116 ? 6.952 -11.261 -2.718 1.00 92.31 116 LEU A O 1
ATOM 893 N N . LYS A 1 117 ? 7.526 -10.824 -0.591 1.00 91.25 117 LYS A N 1
ATOM 894 C CA . LYS A 1 117 ? 8.508 -9.778 -0.935 1.00 91.25 117 LYS A CA 1
ATOM 895 C C . LYS A 1 117 ? 9.647 -10.320 -1.809 1.00 91.25 117 LYS A C 1
ATOM 897 O O . LYS A 1 117 ? 10.033 -9.667 -2.787 1.00 91.25 117 LYS A O 1
ATOM 902 N N . LYS A 1 118 ? 10.188 -11.503 -1.486 1.00 93.25 118 LYS A N 1
ATOM 903 C CA . LYS A 1 118 ? 11.230 -12.165 -2.296 1.00 93.25 118 LYS A CA 1
ATOM 904 C C . LYS A 1 118 ? 10.729 -12.468 -3.706 1.00 93.25 118 LYS A C 1
ATOM 906 O O . LYS A 1 118 ? 11.403 -12.101 -4.665 1.00 93.25 118 LYS A O 1
ATOM 911 N N . LEU A 1 119 ? 9.537 -13.053 -3.841 1.00 94.81 119 LEU A N 1
ATOM 912 C CA . LEU A 1 119 ? 8.943 -13.373 -5.140 1.00 94.81 119 LEU A CA 1
ATOM 913 C C . LEU A 1 119 ? 8.735 -12.113 -5.990 1.00 94.81 119 LEU A C 1
ATOM 915 O O . LEU A 1 119 ? 9.113 -12.083 -7.160 1.00 94.81 119 LEU A O 1
ATOM 919 N N . ARG A 1 120 ? 8.215 -11.034 -5.392 1.00 91.50 120 ARG A N 1
ATOM 920 C CA . ARG A 1 120 ? 8.060 -9.742 -6.075 1.00 91.50 120 ARG A CA 1
ATOM 921 C C . ARG A 1 120 ? 9.397 -9.184 -6.574 1.00 91.50 120 ARG A C 1
ATOM 923 O O . ARG A 1 120 ? 9.473 -8.700 -7.701 1.00 91.50 120 ARG A O 1
ATOM 930 N N . THR A 1 121 ? 10.443 -9.275 -5.755 1.00 90.75 121 THR A N 1
ATOM 931 C CA . THR A 1 121 ? 11.799 -8.818 -6.106 1.00 90.75 121 THR A CA 1
ATOM 932 C C . THR A 1 121 ? 12.403 -9.665 -7.229 1.00 90.75 121 THR A C 1
ATOM 934 O O . THR A 1 121 ? 13.026 -9.126 -8.143 1.00 90.75 121 THR A O 1
ATOM 937 N N . LEU A 1 122 ? 12.169 -10.978 -7.212 1.00 93.06 122 LEU A N 1
ATOM 938 C CA . LEU A 1 122 ? 12.630 -11.890 -8.255 1.00 93.06 122 LEU A CA 1
ATOM 939 C C . LEU A 1 122 ? 12.014 -11.549 -9.621 1.00 93.06 122 LEU A C 1
ATOM 941 O O . LEU A 1 122 ? 12.733 -11.491 -10.615 1.00 93.06 122 LEU A O 1
ATOM 945 N N . VAL A 1 123 ? 10.712 -11.244 -9.686 1.00 91.56 123 VAL A N 1
ATOM 946 C CA . VAL A 1 123 ? 10.055 -10.821 -10.941 1.00 91.56 123 VAL A CA 1
ATOM 947 C C . VAL A 1 123 ? 10.722 -9.573 -11.535 1.00 91.56 123 VAL A C 1
ATOM 949 O O . VAL A 1 123 ? 10.945 -9.498 -12.748 1.00 91.56 123 VAL A O 1
ATOM 952 N N . GLU A 1 124 ? 11.078 -8.597 -10.694 1.00 88.00 124 GLU A N 1
ATOM 953 C CA . GLU A 1 124 ? 11.808 -7.393 -11.113 1.00 88.00 124 GLU A CA 1
ATOM 954 C C . GLU A 1 124 ? 13.202 -7.732 -11.663 1.00 88.00 124 GLU A C 1
ATOM 956 O O . GLU A 1 124 ? 13.574 -7.233 -12.723 1.00 88.00 124 GLU A O 1
ATOM 961 N N . GLN A 1 125 ? 13.949 -8.613 -10.992 1.00 88.69 125 GLN A N 1
ATOM 962 C CA . GLN A 1 125 ? 15.286 -9.039 -11.421 1.00 88.69 125 GLN A CA 1
ATOM 963 C C . GLN A 1 125 ? 15.252 -9.814 -12.745 1.00 88.69 125 GLN A C 1
ATOM 965 O O . GLN A 1 125 ? 15.999 -9.502 -13.675 1.00 88.69 125 GLN A O 1
ATOM 970 N N . LEU A 1 126 ? 14.345 -10.788 -12.867 1.00 89.56 126 LEU A N 1
ATOM 971 C CA . LEU A 1 126 ? 14.196 -11.606 -14.072 1.00 89.56 126 LEU A CA 1
ATOM 972 C C . LEU A 1 126 ? 13.786 -10.770 -15.289 1.00 89.56 126 LEU A C 1
ATOM 974 O O . LEU A 1 126 ? 14.256 -11.045 -16.396 1.00 89.56 126 LEU A O 1
ATOM 978 N N . SER A 1 127 ? 13.003 -9.702 -15.080 1.00 85.00 127 SER A N 1
ATOM 979 C CA . SER A 1 127 ? 12.614 -8.747 -16.132 1.00 85.00 127 SER A CA 1
ATOM 980 C C . SER A 1 127 ? 13.812 -8.062 -16.812 1.00 85.00 127 SER A C 1
ATOM 982 O O . SER A 1 127 ? 13.650 -7.481 -17.885 1.00 85.00 127 SER A O 1
ATOM 984 N N . LEU A 1 128 ? 14.998 -8.092 -16.190 1.00 83.12 128 LEU A N 1
ATOM 985 C CA . LEU A 1 128 ? 16.219 -7.412 -16.642 1.00 83.12 128 LEU A CA 1
ATOM 986 C C . LEU A 1 128 ? 17.348 -8.378 -17.041 1.00 83.12 128 LEU A C 1
ATOM 988 O O . LEU A 1 128 ? 18.456 -7.935 -17.347 1.00 83.12 128 LEU A O 1
ATOM 992 N N . SER A 1 129 ? 17.083 -9.686 -17.023 1.00 79.75 129 SER A N 1
ATOM 993 C CA . SER A 1 129 ? 18.089 -10.744 -17.178 1.00 79.75 129 SER A CA 1
ATOM 994 C C . SER A 1 129 ? 18.615 -10.912 -18.620 1.00 79.75 129 SER A C 1
ATOM 996 O O . SER A 1 129 ? 18.359 -10.111 -19.523 1.00 79.75 129 SER A O 1
ATOM 998 N N . GLN A 1 130 ? 19.444 -11.930 -18.863 1.00 60.00 130 GLN A N 1
ATOM 999 C CA . GLN A 1 130 ? 19.919 -12.232 -20.217 1.00 60.00 130 GLN A CA 1
ATOM 1000 C C . GLN A 1 130 ? 18.763 -12.784 -21.076 1.00 60.00 130 GLN A C 1
ATOM 1002 O O . GLN A 1 130 ? 17.879 -13.459 -20.564 1.00 60.00 130 GLN A O 1
ATOM 1007 N N . ASN A 1 131 ? 18.783 -12.502 -22.386 1.00 68.06 131 ASN A N 1
ATOM 1008 C CA . ASN A 1 131 ? 17.764 -12.874 -23.394 1.00 68.06 131 ASN A CA 1
ATOM 1009 C C . ASN A 1 131 ? 16.517 -11.974 -23.533 1.00 68.06 131 ASN A C 1
ATOM 1011 O O . ASN A 1 131 ? 15.665 -12.264 -24.369 1.00 68.06 131 ASN A O 1
ATOM 1015 N N . VAL A 1 132 ? 16.424 -10.842 -22.824 1.00 80.12 132 VAL A N 1
ATOM 1016 C CA . VAL A 1 132 ? 15.403 -9.813 -23.130 1.00 80.12 132 VAL A CA 1
ATOM 1017 C C . VAL A 1 132 ? 15.763 -9.001 -24.375 1.00 80.12 132 VAL A C 1
ATOM 1019 O O . VAL A 1 132 ? 16.908 -8.598 -24.561 1.00 80.12 132 VAL A O 1
ATOM 1022 N N . THR A 1 133 ? 14.763 -8.707 -25.201 1.00 87.00 133 THR A N 1
ATOM 1023 C CA . THR A 1 133 ? 14.854 -7.858 -26.400 1.00 87.00 133 THR A CA 1
ATOM 1024 C C . THR A 1 133 ? 14.727 -6.366 -26.066 1.00 87.00 133 THR A C 1
ATOM 1026 O O . THR A 1 133 ? 14.148 -5.988 -25.046 1.00 87.00 133 THR A O 1
ATOM 1029 N N . ALA A 1 134 ? 15.175 -5.483 -26.968 1.00 85.88 134 ALA A N 1
ATOM 1030 C CA . ALA A 1 134 ? 14.975 -4.034 -26.824 1.00 85.88 134 ALA A CA 1
ATOM 1031 C C . ALA A 1 134 ? 13.486 -3.648 -26.706 1.00 85.88 134 ALA A C 1
ATOM 1033 O O . ALA A 1 134 ? 13.134 -2.743 -25.953 1.00 85.88 134 ALA A O 1
ATOM 1034 N N . THR A 1 135 ? 12.594 -4.356 -27.406 1.00 87.25 135 THR A N 1
ATOM 1035 C CA . THR A 1 135 ? 11.142 -4.143 -27.314 1.00 87.25 135 THR A CA 1
ATOM 1036 C C . THR A 1 135 ? 10.602 -4.502 -25.932 1.00 87.25 135 THR A C 1
ATOM 1038 O O . THR A 1 135 ? 9.790 -3.754 -25.388 1.00 87.25 135 THR A O 1
ATOM 1041 N N . GLN A 1 136 ? 11.053 -5.613 -25.343 1.00 88.00 136 GLN A N 1
ATOM 1042 C CA . GLN A 1 136 ? 10.674 -5.991 -23.978 1.00 88.00 136 GLN A CA 1
ATOM 1043 C C . GLN A 1 136 ? 11.206 -4.978 -22.959 1.00 88.00 136 GLN A C 1
ATOM 1045 O O . GLN A 1 136 ? 10.441 -4.513 -22.120 1.00 88.00 136 GLN A O 1
ATOM 1050 N N . LEU A 1 137 ? 12.462 -4.541 -23.086 1.00 91.44 137 LEU A N 1
ATOM 1051 C CA . LEU A 1 137 ? 13.030 -3.517 -22.204 1.00 91.44 137 LEU A CA 1
ATOM 1052 C C . LEU A 1 137 ? 12.296 -2.172 -22.324 1.00 91.44 137 LEU A C 1
ATOM 1054 O O . LEU A 1 137 ? 11.993 -1.544 -21.314 1.00 91.44 137 LEU A O 1
ATOM 1058 N N . ARG A 1 138 ? 11.907 -1.754 -23.536 1.00 91.44 138 ARG A N 1
ATOM 1059 C CA . ARG A 1 138 ? 11.079 -0.553 -23.729 1.00 91.44 138 ARG A CA 1
ATOM 1060 C C . ARG A 1 138 ? 9.713 -0.674 -23.040 1.00 91.44 138 ARG A C 1
ATOM 1062 O O . ARG A 1 138 ? 9.230 0.312 -22.489 1.00 91.44 138 ARG A O 1
ATOM 1069 N N . ARG A 1 139 ? 9.087 -1.859 -23.044 1.00 89.81 139 ARG A N 1
ATOM 1070 C CA . ARG A 1 139 ? 7.837 -2.112 -22.295 1.00 89.81 139 ARG A CA 1
ATOM 1071 C C . ARG A 1 139 ? 8.058 -2.039 -20.786 1.00 89.81 139 ARG A C 1
ATOM 1073 O O . ARG A 1 139 ? 7.240 -1.447 -20.094 1.00 89.81 139 ARG A O 1
ATOM 1080 N N . VAL A 1 140 ? 9.170 -2.587 -20.292 1.00 91.12 140 VAL A N 1
ATOM 1081 C CA . VAL A 1 140 ? 9.571 -2.463 -18.883 1.00 91.12 140 VAL A CA 1
ATOM 1082 C C . VAL A 1 140 ? 9.727 -0.994 -18.493 1.00 91.12 140 VAL A C 1
ATOM 1084 O O . VAL A 1 140 ? 9.171 -0.578 -17.482 1.00 91.12 140 VAL A O 1
ATOM 1087 N N . ALA A 1 141 ? 10.415 -0.197 -19.314 1.00 93.50 141 ALA A N 1
ATOM 1088 C CA . ALA A 1 141 ? 10.562 1.236 -19.090 1.00 93.50 141 ALA A CA 1
ATOM 1089 C C . ALA A 1 141 ? 9.207 1.963 -19.060 1.00 93.50 141 ALA A C 1
ATOM 1091 O O . ALA A 1 141 ? 8.977 2.777 -18.173 1.00 93.50 141 ALA A O 1
ATOM 1092 N N . ALA A 1 142 ? 8.294 1.640 -19.983 1.00 93.19 142 ALA A N 1
ATOM 1093 C CA . ALA A 1 142 ? 6.948 2.212 -19.996 1.00 93.19 142 ALA A CA 1
ATOM 1094 C C . ALA A 1 142 ? 6.155 1.886 -18.718 1.00 93.19 142 ALA A C 1
ATOM 1096 O O . ALA A 1 142 ? 5.527 2.777 -18.152 1.00 93.19 142 ALA A O 1
ATOM 1097 N N . ASP A 1 143 ? 6.202 0.634 -18.248 1.00 91.31 143 ASP A N 1
ATOM 1098 C CA . ASP A 1 143 ? 5.538 0.217 -17.004 1.00 91.31 143 ASP A CA 1
ATOM 1099 C C . ASP A 1 143 ? 6.160 0.890 -15.774 1.00 91.31 143 ASP A C 1
ATOM 1101 O O . ASP A 1 143 ? 5.427 1.299 -14.882 1.00 91.31 143 ASP A O 1
ATOM 1105 N N . ILE A 1 144 ? 7.487 1.064 -15.733 1.00 92.75 144 ILE A N 1
ATOM 1106 C CA . ILE A 1 144 ? 8.153 1.827 -14.667 1.00 92.75 144 ILE A CA 1
ATOM 1107 C C . ILE A 1 144 ? 7.663 3.276 -14.660 1.00 92.75 144 ILE A C 1
ATOM 1109 O O . ILE A 1 144 ? 7.234 3.761 -13.618 1.00 92.75 144 ILE A O 1
ATOM 1113 N N . LEU A 1 145 ? 7.690 3.952 -15.813 1.00 94.06 145 LEU A N 1
ATOM 1114 C CA . LEU A 1 145 ? 7.252 5.344 -15.915 1.00 94.06 145 LEU A CA 1
ATOM 1115 C C . LEU A 1 145 ? 5.791 5.492 -15.474 1.00 94.06 145 LEU A C 1
ATOM 1117 O O . LEU A 1 145 ? 5.485 6.325 -14.635 1.00 94.06 145 LEU A O 1
ATOM 1121 N N . ALA A 1 146 ? 4.897 4.625 -15.953 1.00 91.94 146 ALA A N 1
ATOM 1122 C CA . ALA A 1 146 ? 3.495 4.657 -15.546 1.00 91.94 146 ALA A CA 1
ATOM 1123 C C . ALA A 1 146 ? 3.304 4.377 -14.043 1.00 91.94 146 ALA A C 1
ATOM 1125 O O . ALA A 1 146 ? 2.538 5.073 -13.383 1.00 91.94 146 ALA A O 1
ATOM 1126 N N . ALA A 1 147 ? 4.001 3.379 -13.493 1.00 87.81 147 ALA A N 1
ATOM 1127 C CA . ALA A 1 147 ? 3.859 2.985 -12.093 1.00 87.81 147 ALA A CA 1
ATOM 1128 C C . ALA A 1 147 ? 4.427 4.018 -11.110 1.00 87.81 147 ALA A C 1
ATOM 1130 O O . ALA A 1 147 ? 3.926 4.127 -9.993 1.00 87.81 147 ALA A O 1
ATOM 1131 N N . PHE A 1 148 ? 5.470 4.748 -11.510 1.00 88.81 148 PHE A N 1
ATOM 1132 C CA . PHE A 1 148 ? 6.172 5.712 -10.662 1.00 88.81 148 PHE A CA 1
ATOM 1133 C C . PHE A 1 148 ? 5.883 7.176 -11.015 1.00 88.81 148 PHE A C 1
ATOM 1135 O O . PHE A 1 148 ? 6.427 8.062 -10.365 1.00 88.81 148 PHE A O 1
ATOM 1142 N N . GLU A 1 149 ? 4.984 7.452 -11.965 1.00 87.25 149 GLU A N 1
ATOM 1143 C CA . GLU A 1 149 ? 4.517 8.812 -12.270 1.00 87.25 149 GLU A CA 1
ATOM 1144 C C . GLU A 1 149 ? 4.026 9.579 -11.023 1.00 87.25 149 GLU A C 1
ATOM 1146 O O . GLU A 1 149 ? 4.392 10.752 -10.907 1.00 87.25 149 GLU A O 1
ATOM 1151 N N . PRO A 1 150 ? 3.298 8.971 -10.054 1.00 82.75 150 PRO A N 1
ATOM 1152 C CA . PRO A 1 150 ? 2.925 9.663 -8.816 1.00 82.75 150 PRO A CA 1
ATOM 1153 C C . PRO A 1 150 ? 4.131 10.129 -7.989 1.00 82.75 150 PRO A C 1
ATOM 1155 O O . PRO A 1 150 ? 4.060 11.156 -7.331 1.00 82.75 150 PRO A O 1
ATOM 1158 N N . ALA A 1 151 ? 5.254 9.408 -8.066 1.00 79.44 151 ALA A N 1
ATOM 1159 C CA . ALA A 1 151 ? 6.483 9.680 -7.320 1.00 79.44 151 ALA A CA 1
ATOM 1160 C C . ALA A 1 151 ? 7.582 10.348 -8.161 1.00 79.44 151 ALA A C 1
ATOM 1162 O O . ALA A 1 151 ? 8.741 10.384 -7.760 1.00 79.44 151 ALA A O 1
ATOM 1163 N N . LYS A 1 152 ? 7.246 10.913 -9.327 1.00 79.00 152 LYS A N 1
ATOM 1164 C CA . LYS A 1 152 ? 8.232 11.533 -10.234 1.00 79.00 152 LYS A CA 1
ATOM 1165 C C . LYS A 1 152 ? 9.016 12.702 -9.622 1.00 79.00 152 LYS A C 1
ATOM 1167 O O . LYS A 1 152 ? 10.088 13.031 -10.122 1.00 79.00 152 LYS A O 1
ATOM 1172 N N . GLY A 1 153 ? 8.444 13.368 -8.615 1.00 76.00 153 GLY A N 1
ATOM 1173 C CA . GLY A 1 153 ? 9.049 14.499 -7.903 1.00 76.00 153 GLY A CA 1
ATOM 1174 C C . GLY A 1 153 ? 9.861 14.093 -6.673 1.00 76.00 153 GLY A C 1
ATOM 1175 O O . GLY A 1 153 ? 10.462 14.957 -6.043 1.00 76.00 153 GLY A O 1
ATOM 1176 N N . ASP A 1 154 ? 9.882 12.802 -6.332 1.00 79.31 154 ASP A N 1
ATOM 1177 C CA . ASP A 1 154 ? 10.618 12.298 -5.181 1.00 79.31 154 ASP A CA 1
ATOM 1178 C C . ASP A 1 154 ? 12.139 12.514 -5.347 1.00 79.31 154 ASP A C 1
ATOM 1180 O O . ASP A 1 154 ? 12.676 12.166 -6.401 1.00 79.31 154 ASP A O 1
ATOM 1184 N N . PRO A 1 155 ? 12.868 13.044 -4.345 1.00 79.06 155 PRO A N 1
ATOM 1185 C CA . PRO A 1 155 ? 14.290 13.356 -4.489 1.00 79.06 155 PRO A CA 1
ATOM 1186 C C . PRO A 1 155 ? 15.183 12.141 -4.772 1.00 79.06 155 PRO A C 1
ATOM 1188 O O . PRO A 1 155 ? 16.219 12.301 -5.417 1.00 79.06 155 PRO A O 1
ATOM 1191 N N . LEU A 1 156 ? 14.798 10.938 -4.327 1.00 83.25 156 LEU A N 1
ATOM 1192 C CA . LEU A 1 156 ? 15.555 9.707 -4.575 1.00 83.25 156 LEU A CA 1
ATOM 1193 C C . LEU A 1 156 ? 15.338 9.177 -5.991 1.00 83.25 156 LEU A C 1
ATOM 1195 O O . LEU A 1 156 ? 16.231 8.548 -6.557 1.00 83.25 156 LEU A O 1
ATOM 1199 N N . LEU A 1 157 ? 14.148 9.400 -6.557 1.00 85.56 157 LEU A N 1
ATOM 1200 C CA . LEU A 1 157 ? 13.762 8.848 -7.856 1.00 85.56 157 LEU A CA 1
ATOM 1201 C C . LEU A 1 157 ? 13.889 9.847 -9.007 1.00 85.56 157 LEU A C 1
ATOM 1203 O O . LEU A 1 157 ? 14.085 9.424 -10.147 1.00 85.56 157 LEU A O 1
ATOM 1207 N N . ALA A 1 158 ? 13.759 11.151 -8.753 1.00 86.56 158 ALA A N 1
ATOM 1208 C CA . ALA A 1 158 ? 13.506 12.159 -9.782 1.00 86.56 158 ALA A CA 1
ATOM 1209 C C . ALA A 1 158 ? 14.562 12.167 -10.892 1.00 86.56 158 ALA A C 1
ATOM 1211 O O . ALA A 1 158 ? 14.220 12.218 -12.076 1.00 86.56 158 ALA A O 1
ATOM 1212 N N . ALA A 1 159 ? 15.849 12.089 -10.544 1.00 93.75 159 ALA A N 1
ATOM 1213 C CA . ALA A 1 159 ? 16.921 12.110 -11.537 1.00 93.75 159 ALA A CA 1
ATOM 1214 C C . ALA A 1 159 ? 16.853 10.884 -12.467 1.00 93.75 159 ALA A C 1
ATOM 1216 O O . ALA A 1 159 ? 16.870 11.024 -13.692 1.00 93.75 159 ALA A O 1
ATOM 1217 N N . GLN A 1 160 ? 16.709 9.687 -11.898 1.00 96.31 160 GLN A N 1
ATOM 1218 C CA . GLN A 1 160 ? 16.651 8.421 -12.626 1.00 96.31 160 GLN A CA 1
ATOM 1219 C C . GLN A 1 160 ? 15.336 8.277 -13.402 1.00 96.31 160 GLN A C 1
ATOM 1221 O O . GLN A 1 160 ? 15.344 7.808 -14.541 1.00 96.31 160 GLN A O 1
ATOM 1226 N N . TYR A 1 161 ? 14.218 8.734 -12.834 1.00 94.81 161 TYR A N 1
ATOM 1227 C CA . TYR A 1 161 ? 12.919 8.796 -13.501 1.00 94.81 161 TYR A CA 1
ATOM 1228 C C . TYR A 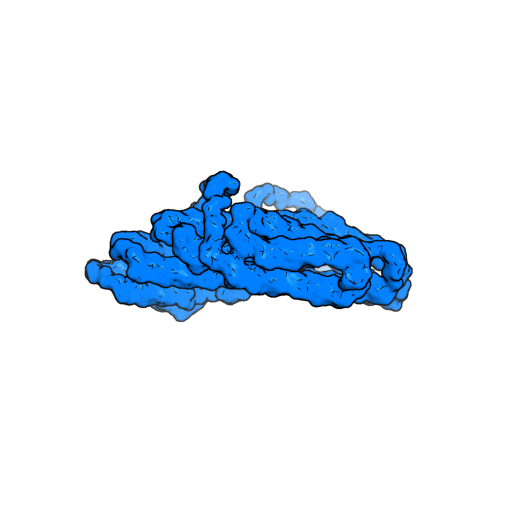1 161 ? 12.989 9.684 -14.746 1.00 94.81 161 TYR A C 1
ATOM 1230 O O . TYR A 1 161 ? 12.606 9.268 -15.841 1.00 94.81 161 TYR A O 1
ATOM 1238 N N . ASN A 1 162 ? 13.546 10.892 -14.609 1.00 95.88 162 ASN A N 1
ATOM 1239 C CA . ASN A 1 162 ? 13.693 11.830 -15.718 1.00 95.88 162 ASN A CA 1
ATOM 1240 C C . ASN A 1 162 ? 14.673 11.321 -16.782 1.00 95.88 162 ASN A C 1
ATOM 1242 O O . ASN A 1 162 ? 14.403 11.481 -17.974 1.00 95.88 162 ASN A O 1
ATOM 1246 N N . ALA A 1 163 ? 15.761 10.652 -16.386 1.00 96.81 163 ALA A N 1
ATOM 1247 C CA . ALA A 1 163 ? 16.685 10.010 -17.321 1.00 96.81 163 ALA A CA 1
ATOM 1248 C C . ALA A 1 163 ? 15.996 8.897 -18.132 1.00 96.81 163 ALA A C 1
ATOM 1250 O O . ALA A 1 163 ? 16.093 8.871 -19.363 1.00 96.81 163 ALA A O 1
ATOM 1251 N N . LEU A 1 164 ? 15.238 8.018 -17.467 1.00 97.00 164 LEU A N 1
ATOM 1252 C CA . LEU A 1 164 ? 14.466 6.965 -18.126 1.00 97.00 164 LEU A CA 1
ATOM 1253 C C . LEU A 1 164 ? 13.396 7.552 -19.058 1.00 97.00 164 LEU A C 1
ATOM 1255 O O . LEU A 1 164 ? 13.242 7.094 -20.193 1.00 97.00 164 LEU A O 1
ATOM 1259 N N . ARG A 1 165 ? 12.696 8.605 -18.616 1.00 97.12 165 ARG A N 1
ATOM 1260 C CA . ARG A 1 165 ? 11.685 9.317 -19.407 1.00 97.12 165 ARG A CA 1
ATOM 1261 C C . ARG A 1 165 ? 12.288 9.943 -20.660 1.00 97.12 165 ARG A C 1
ATOM 1263 O O . ARG A 1 165 ? 11.724 9.773 -21.737 1.00 97.12 165 ARG A O 1
ATOM 1270 N N . ALA A 1 166 ? 13.434 10.610 -20.538 1.00 96.06 166 ALA A N 1
ATOM 1271 C CA . ALA A 1 166 ? 14.149 11.198 -21.669 1.00 96.06 166 ALA A CA 1
ATOM 1272 C C . ALA A 1 166 ? 14.602 10.129 -22.676 1.00 96.06 166 ALA A C 1
ATOM 1274 O O . ALA A 1 166 ? 14.464 10.314 -23.886 1.00 96.06 166 ALA A O 1
ATOM 1275 N N . GLY A 1 167 ? 15.080 8.978 -22.191 1.00 93.81 167 GLY A N 1
ATOM 1276 C CA . GLY A 1 167 ? 15.386 7.826 -23.040 1.00 93.81 167 GLY A CA 1
ATOM 1277 C C . GLY A 1 167 ? 14.150 7.251 -23.741 1.00 93.81 167 GLY A C 1
ATOM 1278 O O . GLY A 1 167 ? 14.222 6.843 -24.896 1.00 93.81 167 GLY A O 1
ATOM 1279 N N . TYR A 1 168 ? 12.990 7.265 -23.086 1.00 94.00 168 TYR A N 1
ATOM 1280 C CA . TYR A 1 168 ? 11.740 6.758 -23.652 1.00 94.00 168 TYR A CA 1
ATOM 1281 C C . TYR A 1 168 ? 11.125 7.657 -24.726 1.00 94.00 168 TYR A C 1
ATOM 1283 O O . TYR A 1 168 ? 10.583 7.150 -25.718 1.00 94.00 168 TYR A O 1
ATOM 1291 N N . THR A 1 169 ? 11.234 8.973 -24.553 1.00 93.31 169 THR A N 1
ATOM 1292 C CA . THR A 1 169 ? 10.713 9.977 -25.489 1.00 93.31 169 THR A CA 1
ATOM 1293 C C . THR A 1 169 ? 11.708 10.368 -26.579 1.00 93.31 169 THR A C 1
ATOM 1295 O O . THR A 1 169 ? 11.354 11.139 -27.471 1.00 93.31 169 THR A O 1
ATOM 1298 N N . THR A 1 170 ? 12.939 9.846 -26.541 1.00 91.12 170 THR A N 1
ATOM 1299 C CA . THR A 1 170 ? 13.945 10.171 -27.553 1.00 91.12 170 THR A CA 1
ATOM 1300 C C . THR A 1 170 ? 13.498 9.715 -28.955 1.00 91.12 170 THR A C 1
ATOM 1302 O O . THR A 1 170 ? 12.974 8.607 -29.101 1.00 91.12 170 THR A O 1
ATOM 1305 N N . PRO A 1 171 ? 13.707 10.529 -30.011 1.00 82.94 171 PRO A N 1
ATOM 1306 C CA . PRO A 1 171 ? 13.326 10.161 -31.378 1.00 82.94 171 PRO A CA 1
ATOM 1307 C C . PRO A 1 171 ? 14.139 8.997 -31.957 1.00 82.94 171 PRO A C 1
ATOM 1309 O O . PRO A 1 171 ? 13.712 8.364 -32.921 1.00 82.94 171 PRO A O 1
ATOM 1312 N N . ARG A 1 172 ? 15.330 8.723 -31.404 1.00 91.94 172 ARG A N 1
ATOM 1313 C CA . ARG A 1 172 ? 16.176 7.612 -31.856 1.00 91.94 172 ARG A CA 1
ATOM 1314 C C . ARG A 1 172 ? 15.775 6.298 -31.190 1.00 91.94 172 ARG A C 1
ATOM 1316 O O . ARG A 1 172 ? 15.284 6.265 -30.068 1.00 91.94 172 ARG A O 1
ATOM 1323 N N . THR A 1 173 ? 16.072 5.186 -31.851 1.00 86.88 173 THR A N 1
ATOM 1324 C CA . THR A 1 173 ? 15.960 3.874 -31.202 1.00 86.88 173 THR A CA 1
ATOM 1325 C C . THR A 1 173 ? 17.164 3.668 -30.283 1.00 86.88 173 THR A C 1
ATOM 1327 O O . THR A 1 173 ? 18.305 3.755 -30.736 1.00 86.88 173 THR A O 1
ATOM 1330 N N . LEU A 1 174 ? 16.911 3.424 -28.995 1.00 90.94 174 LEU A N 1
ATOM 1331 C CA . LEU A 1 174 ? 17.946 3.009 -28.048 1.00 90.94 174 LEU A CA 1
ATOM 1332 C C . LEU A 1 174 ? 18.313 1.537 -28.265 1.00 90.94 174 LEU A C 1
ATOM 1334 O O . LEU A 1 174 ? 17.452 0.700 -28.555 1.00 90.94 174 LEU A O 1
ATOM 1338 N N . THR A 1 175 ? 19.591 1.228 -28.088 1.00 91.25 175 THR A N 1
ATOM 1339 C CA . THR A 1 175 ? 20.113 -0.141 -28.072 1.00 91.25 175 THR A CA 1
ATOM 1340 C C . THR A 1 175 ? 19.669 -0.891 -26.810 1.00 91.25 175 THR A C 1
ATOM 1342 O O . THR A 1 175 ? 19.171 -0.304 -25.847 1.00 91.25 175 THR A O 1
ATOM 1345 N N . MET A 1 176 ? 19.854 -2.215 -26.798 1.00 90.44 176 MET A N 1
ATOM 1346 C CA . MET A 1 176 ? 19.552 -3.037 -25.619 1.00 90.44 176 MET A CA 1
ATOM 1347 C C . MET A 1 176 ? 20.358 -2.622 -24.387 1.00 90.44 176 MET A C 1
ATOM 1349 O O . MET A 1 176 ? 19.806 -2.586 -23.290 1.00 90.44 176 MET A O 1
ATOM 1353 N N . ASP A 1 177 ? 21.637 -2.297 -24.558 1.00 90.69 177 ASP A N 1
ATOM 1354 C CA . ASP A 1 177 ? 22.509 -1.955 -23.435 1.00 90.69 177 ASP A CA 1
ATOM 1355 C C . ASP A 1 177 ? 22.173 -0.577 -22.860 1.00 90.69 177 ASP A C 1
ATOM 1357 O O . ASP A 1 177 ? 22.148 -0.414 -21.643 1.00 90.69 177 ASP A O 1
ATOM 1361 N N . GLU A 1 178 ? 21.787 0.377 -23.710 1.00 93.25 178 GLU A N 1
ATOM 1362 C CA . GLU A 1 178 ? 21.284 1.683 -23.265 1.00 93.25 178 GLU A CA 1
ATOM 1363 C C . GLU A 1 178 ? 19.988 1.544 -22.460 1.00 93.25 178 GLU A C 1
ATOM 1365 O O . GLU A 1 178 ? 19.847 2.142 -21.393 1.00 93.25 178 GLU A O 1
ATOM 1370 N N . TRP A 1 179 ? 19.055 0.709 -22.929 1.00 93.62 179 TRP A N 1
ATOM 1371 C CA . TRP A 1 179 ? 17.839 0.416 -22.176 1.00 93.62 179 TRP A CA 1
ATOM 1372 C C . TRP A 1 179 ? 18.135 -0.231 -20.827 1.00 93.62 179 TRP A C 1
ATOM 1374 O O . TRP A 1 179 ? 17.599 0.206 -19.808 1.00 93.62 179 TRP A O 1
ATOM 1384 N N . ARG A 1 180 ? 18.997 -1.255 -20.806 1.00 91.69 180 ARG A N 1
ATOM 1385 C CA . ARG A 1 180 ? 19.402 -1.920 -19.562 1.00 91.69 180 ARG A CA 1
ATOM 1386 C C . ARG A 1 180 ? 20.040 -0.942 -18.595 1.00 91.69 180 ARG A C 1
ATOM 1388 O O . ARG A 1 180 ? 19.729 -1.005 -17.415 1.00 91.69 180 ARG A O 1
ATOM 1395 N N . GLN A 1 181 ? 20.893 -0.042 -19.077 1.00 93.06 181 GLN A N 1
ATOM 1396 C CA . GLN A 1 181 ? 21.544 0.949 -18.233 1.00 93.06 181 GLN A CA 1
ATOM 1397 C C . GLN A 1 181 ? 20.527 1.892 -17.583 1.00 93.06 181 GLN A C 1
ATOM 1399 O O . GLN A 1 181 ? 20.557 2.041 -16.366 1.00 93.06 181 GLN A O 1
ATOM 1404 N N . LEU A 1 182 ? 19.607 2.477 -18.358 1.00 95.31 182 LEU A N 1
ATOM 1405 C CA . LEU A 1 182 ? 18.593 3.395 -17.821 1.00 95.31 182 LEU A CA 1
ATOM 1406 C C . LEU A 1 182 ? 17.672 2.706 -16.810 1.00 95.31 182 LEU A C 1
ATOM 1408 O O . LEU A 1 182 ? 17.395 3.246 -15.741 1.00 95.31 182 LEU A O 1
ATOM 1412 N N . ILE A 1 183 ? 17.212 1.496 -17.134 1.00 94.25 183 ILE A N 1
ATOM 1413 C CA . ILE A 1 183 ? 16.328 0.738 -16.247 1.00 94.25 183 ILE A CA 1
ATOM 1414 C C . ILE A 1 183 ? 17.083 0.308 -14.986 1.00 94.25 183 ILE A C 1
ATOM 1416 O O . ILE A 1 183 ? 16.551 0.442 -13.889 1.00 94.25 183 ILE A O 1
ATOM 1420 N N . LYS A 1 184 ? 18.331 -0.155 -15.116 1.00 92.31 184 LYS A N 1
ATOM 1421 C CA . LYS A 1 184 ? 19.167 -0.525 -13.972 1.00 92.31 184 LYS A CA 1
ATOM 1422 C C . LYS A 1 184 ? 19.402 0.664 -13.045 1.00 92.31 184 LYS A C 1
ATOM 1424 O O . LYS A 1 184 ? 19.175 0.528 -11.854 1.00 92.31 184 LYS A O 1
ATOM 1429 N N . GLN A 1 185 ? 19.766 1.827 -13.584 1.00 93.62 185 GLN A N 1
ATOM 1430 C CA . GLN A 1 185 ? 19.958 3.044 -12.790 1.00 93.62 185 GLN A CA 1
ATOM 1431 C C . GLN A 1 185 ? 18.707 3.404 -11.982 1.00 93.62 185 GLN A C 1
ATOM 1433 O O . GLN A 1 185 ? 18.821 3.766 -10.817 1.00 93.62 185 GLN A O 1
ATOM 1438 N N . PHE A 1 186 ? 17.515 3.261 -12.571 1.00 94.06 186 PHE A N 1
ATOM 1439 C CA . PHE A 1 186 ? 16.261 3.429 -11.838 1.00 94.06 186 PHE A CA 1
ATOM 1440 C C . PHE A 1 186 ? 16.060 2.346 -10.768 1.00 94.06 186 PHE A C 1
ATOM 1442 O O . PHE A 1 186 ? 15.692 2.649 -9.640 1.00 94.06 186 PHE A O 1
ATOM 1449 N N . HIS A 1 187 ? 16.328 1.080 -11.086 1.00 91.19 187 HIS A N 1
ATOM 1450 C CA . HIS A 1 187 ? 16.222 -0.010 -10.116 1.00 91.19 187 HIS A CA 1
ATOM 1451 C C . HIS A 1 187 ? 17.212 0.115 -8.950 1.00 91.19 187 HIS A C 1
ATOM 1453 O O . HIS A 1 187 ? 16.866 -0.301 -7.849 1.00 91.19 187 HIS A O 1
ATOM 1459 N N . ASP A 1 188 ? 18.391 0.701 -9.160 1.00 90.94 188 ASP A N 1
ATOM 1460 C CA . ASP A 1 188 ? 19.423 0.863 -8.131 1.00 90.94 188 ASP A CA 1
ATOM 1461 C C . ASP A 1 188 ? 18.975 1.812 -6.998 1.00 90.94 188 ASP A C 1
ATOM 1463 O O . ASP A 1 188 ? 19.414 1.646 -5.862 1.00 90.94 188 ASP A O 1
ATOM 1467 N N . VAL A 1 189 ? 18.057 2.754 -7.265 1.00 88.62 189 VAL A N 1
ATOM 1468 C CA . VAL A 1 189 ? 17.503 3.672 -6.243 1.00 88.62 189 VAL A CA 1
ATOM 1469 C C . VAL A 1 189 ? 16.246 3.133 -5.544 1.00 88.62 189 VAL A C 1
ATOM 1471 O O . VAL A 1 189 ? 15.893 3.580 -4.451 1.00 88.62 189 VAL A O 1
ATOM 1474 N N . LEU A 1 190 ? 15.577 2.125 -6.120 1.00 89.56 190 LEU A N 1
ATOM 1475 C CA . LEU A 1 190 ? 14.344 1.562 -5.557 1.00 89.56 190 LEU A CA 1
ATOM 1476 C C . LEU A 1 190 ? 14.489 0.941 -4.159 1.00 89.56 190 LEU A C 1
ATOM 1478 O O . LEU A 1 190 ? 13.536 1.067 -3.390 1.00 89.56 190 LEU A O 1
ATOM 1482 N N . PRO A 1 191 ? 15.588 0.249 -3.789 1.00 87.94 191 PRO A N 1
ATOM 1483 C CA . PRO A 1 191 ? 15.726 -0.322 -2.453 1.00 87.94 191 PRO A CA 1
ATOM 1484 C C . PRO A 1 191 ? 15.595 0.722 -1.347 1.00 87.94 191 PRO A C 1
ATOM 1486 O O . PRO A 1 191 ? 14.862 0.477 -0.391 1.00 87.94 191 PRO A O 1
ATOM 1489 N N . GLN A 1 192 ? 16.240 1.883 -1.508 1.00 82.00 192 GLN A N 1
ATOM 1490 C CA . GLN A 1 192 ? 16.178 2.965 -0.529 1.00 82.00 192 GLN A CA 1
ATOM 1491 C C . GLN A 1 192 ? 14.772 3.570 -0.465 1.00 82.00 192 GLN A C 1
ATOM 1493 O O . GLN A 1 192 ? 14.180 3.597 0.609 1.00 82.00 192 GLN A O 1
ATOM 1498 N N . PHE A 1 193 ? 14.186 3.933 -1.612 1.00 83.69 193 PHE A N 1
ATOM 1499 C CA . PHE A 1 193 ? 12.807 4.436 -1.674 1.00 83.69 193 PHE A CA 1
ATOM 1500 C C . PHE A 1 193 ? 11.815 3.476 -0.991 1.00 83.69 193 PHE A C 1
ATOM 1502 O O . PHE A 1 193 ? 11.036 3.860 -0.122 1.00 83.69 193 PHE A O 1
ATOM 1509 N N . LYS A 1 194 ? 11.880 2.181 -1.325 1.00 83.19 194 LYS A N 1
ATOM 1510 C CA . LYS A 1 194 ? 11.010 1.153 -0.736 1.00 83.19 194 LYS A CA 1
ATOM 1511 C C . LYS A 1 194 ? 11.291 0.926 0.756 1.00 83.19 194 LYS A C 1
ATOM 1513 O O . LYS A 1 194 ? 10.429 0.377 1.438 1.00 83.19 194 LYS A O 1
ATOM 1518 N N . GLN A 1 195 ? 12.490 1.223 1.253 1.00 81.50 195 GLN A N 1
ATOM 1519 C CA . GLN A 1 195 ? 12.818 1.118 2.675 1.00 81.50 195 GLN A CA 1
ATOM 1520 C C . GLN A 1 195 ? 12.216 2.288 3.452 1.00 81.50 195 GLN A C 1
ATOM 1522 O O . GLN A 1 195 ? 11.571 2.044 4.467 1.00 81.50 195 GLN A O 1
ATOM 1527 N N . GLU A 1 196 ? 12.367 3.515 2.954 1.00 79.00 196 GLU A N 1
ATOM 1528 C CA . GLU A 1 196 ? 11.807 4.721 3.577 1.00 79.00 196 GLU A CA 1
ATOM 1529 C C . GLU A 1 196 ? 10.275 4.653 3.643 1.00 79.00 196 GLU A C 1
ATOM 1531 O O . GLU A 1 196 ? 9.698 4.815 4.717 1.00 79.00 196 GLU A O 1
ATOM 1536 N N . MET A 1 197 ? 9.617 4.274 2.540 1.00 78.19 197 MET A N 1
ATOM 1537 C CA . MET A 1 197 ? 8.156 4.118 2.510 1.00 78.19 197 MET A CA 1
ATOM 1538 C C . MET A 1 197 ? 7.654 3.034 3.472 1.00 78.19 197 MET A C 1
ATOM 1540 O O . MET A 1 197 ? 6.644 3.223 4.142 1.00 78.19 197 MET A O 1
ATOM 1544 N N . ARG A 1 198 ? 8.348 1.891 3.572 1.00 80.38 198 ARG A N 1
ATOM 1545 C CA . ARG A 1 198 ? 7.965 0.838 4.529 1.00 80.38 198 ARG A CA 1
ATOM 1546 C C . ARG A 1 198 ? 8.202 1.254 5.971 1.00 80.38 198 ARG A C 1
ATOM 1548 O O . ARG A 1 198 ? 7.378 0.913 6.805 1.00 80.38 198 ARG A O 1
ATOM 1555 N N . GLY A 1 199 ? 9.308 1.947 6.253 1.00 74.50 199 GLY A N 1
ATOM 1556 C CA . GLY A 1 199 ? 9.601 2.472 7.587 1.00 74.50 199 GLY A CA 1
ATOM 1557 C C . GLY A 1 199 ? 8.452 3.340 8.081 1.00 74.50 199 GLY A C 1
ATOM 1558 O O . GLY A 1 199 ? 7.868 3.034 9.110 1.00 74.50 199 GLY A O 1
ATOM 1559 N N . TYR A 1 200 ? 8.028 4.299 7.254 1.00 76.94 200 TYR A N 1
ATOM 1560 C CA . TYR A 1 200 ? 6.870 5.139 7.552 1.00 76.94 200 TYR A CA 1
ATOM 1561 C C . TYR A 1 200 ? 5.592 4.332 7.837 1.00 76.94 200 TYR A C 1
ATOM 1563 O O . TYR A 1 200 ? 4.916 4.579 8.830 1.00 76.94 200 TYR A O 1
ATOM 1571 N N . LEU A 1 201 ? 5.256 3.347 6.997 1.00 79.12 201 LEU A N 1
ATOM 1572 C CA . LEU A 1 201 ? 4.052 2.533 7.208 1.00 79.12 201 LEU A CA 1
ATOM 1573 C C . LEU A 1 201 ? 4.136 1.664 8.470 1.00 79.12 201 LEU A C 1
ATOM 1575 O O . LEU A 1 201 ? 3.115 1.434 9.108 1.00 79.12 201 LEU A O 1
ATOM 1579 N N . PHE A 1 202 ? 5.325 1.178 8.834 1.00 78.44 202 PHE A N 1
ATOM 1580 C CA . PHE A 1 202 ? 5.514 0.441 10.083 1.00 78.44 202 PHE A CA 1
ATOM 1581 C C . PHE A 1 202 ? 5.417 1.341 11.313 1.00 78.44 202 PHE A C 1
ATOM 1583 O O . PHE A 1 202 ? 4.887 0.883 12.321 1.00 78.44 202 PHE A O 1
ATOM 1590 N N . ASP A 1 203 ? 5.870 2.593 11.228 1.00 73.56 203 ASP A N 1
ATOM 1591 C CA . ASP A 1 203 ? 5.691 3.567 12.308 1.00 73.56 203 ASP A CA 1
ATOM 1592 C C . ASP A 1 203 ? 4.190 3.816 12.550 1.00 73.56 203 ASP A C 1
ATOM 1594 O O . ASP A 1 203 ? 3.719 3.664 13.676 1.00 73.56 203 ASP A O 1
ATOM 1598 N N . VAL A 1 204 ? 3.415 4.042 11.477 1.00 76.38 204 VAL A N 1
ATOM 1599 C CA . VAL A 1 204 ? 1.946 4.193 11.549 1.00 76.38 204 VAL A CA 1
ATOM 1600 C C . VAL A 1 204 ? 1.270 2.936 12.111 1.00 76.38 204 VAL A C 1
ATOM 1602 O O . VAL A 1 204 ? 0.383 3.024 12.962 1.00 76.38 204 VAL A O 1
ATOM 1605 N N . LEU A 1 205 ? 1.692 1.748 11.662 1.00 78.25 205 LEU A N 1
ATOM 1606 C CA . LEU A 1 205 ? 1.177 0.473 12.171 1.00 78.25 205 LEU A CA 1
ATOM 1607 C C . LEU A 1 205 ? 1.425 0.329 13.677 1.00 78.25 205 LEU A C 1
ATOM 1609 O O . LEU A 1 205 ? 0.548 -0.135 14.403 1.00 78.25 205 LEU A O 1
ATOM 1613 N N . ALA A 1 206 ? 2.611 0.713 14.149 1.00 73.25 206 ALA A N 1
ATOM 1614 C CA . ALA A 1 206 ? 2.971 0.618 15.556 1.00 73.25 206 ALA A CA 1
ATOM 1615 C C . ALA A 1 206 ? 2.136 1.570 16.427 1.00 73.25 206 ALA A C 1
ATOM 1617 O O . ALA A 1 206 ? 1.644 1.162 17.476 1.00 73.25 206 ALA A O 1
ATOM 1618 N N . GLU A 1 207 ? 1.895 2.796 15.962 1.00 73.56 207 GLU A N 1
ATOM 1619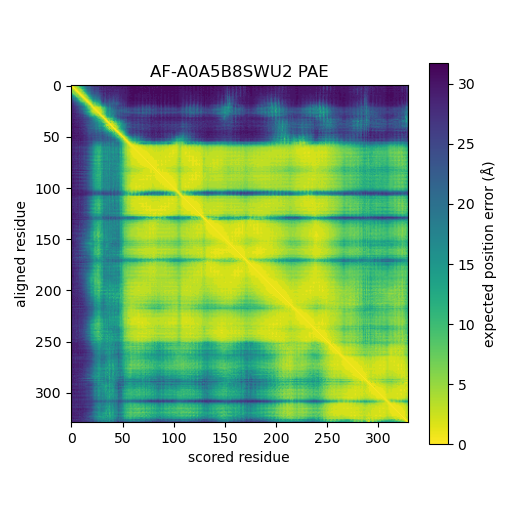 C CA . GLU A 1 207 ? 1.049 3.771 16.662 1.00 73.56 207 GLU A CA 1
ATOM 1620 C C . GLU A 1 207 ? -0.409 3.299 16.755 1.00 73.56 207 GLU A C 1
ATOM 1622 O O . GLU A 1 207 ? -1.041 3.416 17.808 1.00 73.56 207 GLU A O 1
ATOM 1627 N N . LEU A 1 208 ? -0.950 2.705 15.686 1.00 75.19 208 LEU A N 1
ATOM 1628 C CA . LEU A 1 208 ? -2.278 2.088 15.731 1.00 75.19 208 LEU A CA 1
ATOM 1629 C C . LEU A 1 208 ? -2.319 0.922 16.717 1.00 75.19 208 LEU A C 1
ATOM 1631 O O . LEU A 1 208 ? -3.279 0.796 17.472 1.00 75.19 208 LEU A O 1
ATOM 1635 N N . HIS A 1 209 ? -1.278 0.090 16.749 1.00 75.50 209 HIS A N 1
ATOM 1636 C CA . HIS A 1 209 ? -1.192 -1.017 17.696 1.00 75.50 209 HIS A CA 1
ATOM 1637 C C . HIS A 1 209 ? -1.220 -0.523 19.148 1.00 75.50 209 HIS A C 1
ATOM 1639 O O . HIS A 1 209 ? -1.954 -1.073 19.966 1.00 75.50 209 HIS A O 1
ATOM 1645 N N . GLU A 1 210 ? -0.484 0.542 19.474 1.00 74.81 210 GLU A N 1
ATOM 1646 C CA . GLU A 1 210 ? -0.535 1.161 20.804 1.00 74.81 210 GLU A CA 1
ATOM 1647 C C . GLU A 1 210 ? -1.937 1.656 21.166 1.00 74.81 210 GLU A C 1
ATOM 1649 O O . GLU A 1 210 ? -2.391 1.430 22.288 1.00 74.81 210 GLU A O 1
ATOM 1654 N N . GLN A 1 211 ? -2.650 2.284 20.224 1.00 71.88 211 GLN A N 1
ATOM 1655 C CA . GLN A 1 211 ? -4.032 2.715 20.454 1.00 71.88 211 GLN A CA 1
ATOM 1656 C C . GLN A 1 211 ? -4.948 1.525 20.732 1.00 71.88 211 GLN A C 1
ATOM 1658 O O . GLN A 1 211 ? -5.741 1.557 21.669 1.00 71.88 211 GLN A O 1
ATOM 1663 N N . VAL A 1 212 ? -4.825 0.464 19.942 1.00 74.06 212 VAL A N 1
ATOM 1664 C CA . VAL A 1 212 ? -5.653 -0.731 20.090 1.00 74.06 212 VAL A CA 1
ATOM 1665 C C . VAL A 1 212 ? -5.419 -1.383 21.453 1.00 74.06 212 VAL A C 1
ATOM 1667 O O . VAL A 1 212 ? -6.388 -1.688 22.141 1.00 74.06 212 VAL A O 1
ATOM 1670 N N . VAL A 1 213 ? -4.161 -1.534 21.877 1.00 73.75 213 VAL A N 1
ATOM 1671 C CA . VAL A 1 213 ? -3.816 -2.068 23.206 1.00 73.75 213 VAL A CA 1
ATOM 1672 C C . VAL A 1 213 ? -4.351 -1.169 24.318 1.00 73.75 213 VAL A C 1
ATOM 1674 O O . VAL A 1 213 ? -4.909 -1.646 25.299 1.00 73.75 213 VAL A O 1
ATOM 1677 N N . TYR A 1 214 ? -4.211 0.149 24.174 1.00 73.06 214 TYR A N 1
ATOM 1678 C CA . TYR A 1 214 ? -4.687 1.107 25.170 1.00 73.06 214 TYR A CA 1
ATOM 1679 C C . TYR A 1 214 ? -6.206 1.011 25.412 1.00 73.06 214 TYR A C 1
ATOM 1681 O O . TYR A 1 214 ? -6.680 1.214 26.535 1.00 73.06 214 TYR A O 1
ATOM 1689 N N . TYR A 1 215 ? -6.965 0.670 24.369 1.00 69.12 215 TYR A N 1
ATOM 1690 C CA . TYR A 1 215 ? -8.412 0.484 24.430 1.00 69.12 215 TYR A CA 1
ATOM 1691 C C . TYR A 1 215 ? -8.857 -0.976 24.653 1.00 69.12 215 TYR A C 1
ATOM 1693 O O . TYR A 1 215 ? -10.052 -1.251 24.546 1.00 69.12 215 TYR A O 1
ATOM 1701 N N . ASP A 1 216 ? -7.940 -1.882 25.018 1.00 70.19 216 ASP A N 1
ATOM 1702 C CA . ASP A 1 216 ? -8.168 -3.325 25.225 1.00 70.19 216 ASP A CA 1
ATOM 1703 C C . ASP A 1 216 ? -8.783 -4.035 24.001 1.00 70.19 216 ASP A C 1
ATOM 1705 O O . ASP A 1 216 ? -9.620 -4.938 24.122 1.00 70.19 216 ASP A O 1
ATOM 1709 N N . ALA A 1 217 ? -8.408 -3.591 22.801 1.00 71.06 217 ALA A N 1
ATOM 1710 C CA . ALA A 1 217 ? -8.961 -4.064 21.540 1.00 71.06 217 ALA A CA 1
ATOM 1711 C C . ALA A 1 217 ? -8.057 -5.071 20.794 1.00 71.06 217 ALA A C 1
ATOM 1713 O O . ALA A 1 217 ? -8.405 -5.573 19.725 1.00 71.06 217 ALA A O 1
ATOM 1714 N N . GLU A 1 218 ? -6.888 -5.397 21.342 1.00 72.12 218 GLU A N 1
ATOM 1715 C CA . GLU A 1 218 ? -5.807 -6.119 20.659 1.00 72.12 218 GLU A CA 1
ATOM 1716 C C . GLU A 1 218 ? -6.081 -7.610 20.452 1.00 72.12 218 GLU A C 1
ATOM 1718 O O . GLU A 1 218 ? -5.419 -8.267 19.651 1.00 72.12 218 GLU A O 1
ATOM 1723 N N . SER A 1 219 ? -7.059 -8.150 21.178 1.00 72.19 219 SER A N 1
ATOM 1724 C CA . SER A 1 219 ? -7.463 -9.557 21.094 1.00 72.19 219 SER A CA 1
ATOM 1725 C C . SER A 1 219 ? -8.634 -9.801 20.141 1.00 72.19 219 SER A C 1
ATOM 1727 O O . SER A 1 219 ? -9.023 -10.952 19.925 1.00 72.19 219 SER A O 1
ATOM 1729 N N . LEU A 1 220 ? -9.199 -8.737 19.569 1.00 75.00 220 LEU A N 1
ATOM 1730 C CA . LEU A 1 220 ? -10.363 -8.827 18.701 1.00 75.00 220 LEU A CA 1
ATOM 1731 C C . LEU A 1 220 ? -9.979 -9.439 17.348 1.00 75.00 220 LEU A C 1
ATOM 1733 O O . LEU A 1 220 ? -9.015 -8.973 16.734 1.00 75.00 220 LEU A O 1
ATOM 1737 N N . PRO A 1 221 ? -10.713 -10.455 16.856 1.00 76.94 221 PRO A N 1
ATOM 1738 C CA . PRO A 1 221 ? -10.376 -11.141 15.612 1.00 76.94 221 PRO A CA 1
ATOM 1739 C C . PRO A 1 221 ? -10.179 -10.206 14.418 1.00 76.94 221 PRO A C 1
ATOM 1741 O O . PRO A 1 221 ? -9.188 -10.351 13.711 1.00 76.94 221 PRO A O 1
ATOM 1744 N N . GLU A 1 222 ? -11.061 -9.222 14.243 1.00 77.88 222 GLU A N 1
ATOM 1745 C CA . GLU A 1 222 ? -11.032 -8.260 13.136 1.00 77.88 222 GLU A CA 1
ATOM 1746 C C . GLU A 1 222 ? -9.798 -7.351 13.198 1.00 77.88 222 GLU A C 1
ATOM 1748 O O . GLU A 1 222 ? -9.231 -6.969 12.176 1.00 77.88 222 GLU A O 1
ATOM 1753 N N . VAL A 1 223 ? -9.357 -7.016 14.412 1.00 77.81 223 VAL A N 1
ATOM 1754 C CA . VAL A 1 223 ? -8.177 -6.179 14.623 1.00 77.81 223 VAL A CA 1
ATOM 1755 C C . VAL A 1 223 ? -6.901 -6.989 14.401 1.00 77.81 223 VAL A C 1
ATOM 1757 O O . VAL A 1 223 ? -5.984 -6.534 13.718 1.00 77.81 223 VAL A O 1
ATOM 1760 N N . VAL A 1 224 ? -6.855 -8.219 14.916 1.00 79.00 224 VAL A N 1
ATOM 1761 C CA . VAL A 1 224 ? -5.739 -9.146 14.689 1.00 79.00 224 VAL A CA 1
ATOM 1762 C C . VAL A 1 224 ? -5.570 -9.447 13.200 1.00 79.00 224 VAL A C 1
ATOM 1764 O O . VAL A 1 224 ? -4.452 -9.365 12.688 1.00 79.00 224 VAL A O 1
ATOM 1767 N N . GLU A 1 225 ? -6.665 -9.765 12.507 1.00 81.25 225 GLU A N 1
ATOM 1768 C CA . GLU A 1 225 ? -6.686 -9.991 11.061 1.00 81.25 225 GLU A CA 1
ATOM 1769 C C . GLU A 1 225 ? -6.148 -8.765 10.322 1.00 81.25 225 GLU A C 1
ATOM 1771 O O . GLU A 1 225 ? -5.211 -8.887 9.535 1.00 81.25 225 GLU A O 1
ATOM 1776 N N . PHE A 1 226 ? -6.657 -7.574 10.641 1.00 84.62 226 PHE A N 1
ATOM 1777 C CA . PHE A 1 226 ? -6.197 -6.335 10.029 1.00 84.62 226 PHE A CA 1
ATOM 1778 C C . PHE A 1 226 ? -4.682 -6.131 10.140 1.00 84.62 226 PHE A C 1
ATOM 1780 O O . PHE A 1 226 ? -4.020 -5.857 9.135 1.00 84.62 226 PHE A O 1
ATOM 1787 N N . PHE A 1 227 ? -4.114 -6.264 11.343 1.00 83.19 227 PHE A N 1
ATOM 1788 C CA . PHE A 1 227 ? -2.678 -6.060 11.530 1.00 83.19 227 PHE A CA 1
ATOM 1789 C C . PHE A 1 227 ? -1.863 -7.083 10.722 1.00 83.19 227 PHE A C 1
ATOM 1791 O O . PHE A 1 227 ? -0.828 -6.736 10.148 1.00 83.19 227 PHE A O 1
ATOM 1798 N N . GLN A 1 228 ? -2.344 -8.328 10.625 1.00 84.56 228 GLN A N 1
ATOM 1799 C CA . GLN A 1 228 ? -1.720 -9.384 9.819 1.00 84.56 228 GLN A CA 1
ATOM 1800 C C . GLN A 1 228 ? -1.798 -9.089 8.316 1.00 84.56 228 GLN A C 1
ATOM 1802 O O . GLN A 1 228 ? -0.804 -9.261 7.607 1.00 84.56 228 GLN A O 1
ATOM 1807 N N . GLU A 1 229 ? -2.940 -8.609 7.825 1.00 88.75 229 GLU A N 1
ATOM 1808 C CA . GLU A 1 229 ? -3.108 -8.198 6.431 1.00 88.75 229 GLU A CA 1
ATOM 1809 C C . GLU A 1 229 ? -2.196 -7.020 6.074 1.00 88.75 229 GLU A C 1
ATOM 1811 O O . GLU A 1 229 ? -1.470 -7.081 5.076 1.00 88.75 229 GLU A O 1
ATOM 1816 N N . ILE A 1 230 ? -2.179 -5.966 6.899 1.00 87.56 230 ILE A N 1
ATOM 1817 C CA . ILE A 1 230 ? -1.333 -4.792 6.668 1.00 87.56 230 ILE A CA 1
ATOM 1818 C C . ILE A 1 230 ? 0.146 -5.168 6.662 1.00 87.56 230 ILE A C 1
ATOM 1820 O O . ILE A 1 230 ? 0.871 -4.711 5.777 1.00 87.56 230 ILE A O 1
ATOM 1824 N N . ASP A 1 231 ? 0.611 -6.013 7.588 1.00 85.56 231 ASP A N 1
ATOM 1825 C CA . ASP A 1 231 ? 2.008 -6.454 7.585 1.00 85.56 231 ASP A CA 1
ATOM 1826 C C . ASP A 1 231 ? 2.386 -7.098 6.238 1.00 85.56 231 ASP A C 1
ATOM 1828 O O . ASP A 1 231 ? 3.399 -6.731 5.623 1.00 85.56 231 ASP A O 1
ATOM 1832 N N . MET A 1 232 ? 1.533 -7.987 5.715 1.00 87.75 232 MET A N 1
ATOM 1833 C CA . MET A 1 232 ? 1.738 -8.589 4.394 1.00 87.75 232 MET A CA 1
ATOM 1834 C C . MET A 1 232 ? 1.714 -7.536 3.278 1.00 87.75 232 MET A C 1
ATOM 1836 O O . MET A 1 232 ? 2.551 -7.577 2.366 1.00 87.75 232 MET A O 1
ATOM 1840 N N . MET A 1 233 ? 0.800 -6.563 3.333 1.00 90.56 233 MET A N 1
ATOM 1841 C CA . MET A 1 233 ? 0.737 -5.478 2.348 1.00 90.56 233 MET A CA 1
ATOM 1842 C C . MET A 1 233 ? 2.007 -4.623 2.354 1.00 90.56 233 MET A C 1
ATOM 1844 O O . MET A 1 233 ? 2.586 -4.390 1.293 1.00 90.56 233 MET A O 1
ATOM 1848 N N . ILE A 1 234 ? 2.501 -4.206 3.524 1.00 86.50 234 ILE A N 1
ATOM 1849 C CA . ILE A 1 234 ? 3.723 -3.395 3.653 1.00 86.50 234 ILE A CA 1
ATOM 1850 C C . ILE A 1 234 ? 4.925 -4.146 3.067 1.00 86.50 234 ILE A C 1
ATOM 1852 O O . ILE A 1 234 ? 5.733 -3.584 2.313 1.00 86.50 234 ILE A O 1
ATOM 1856 N N . HIS A 1 235 ? 5.057 -5.440 3.366 1.00 85.88 235 HIS A N 1
ATOM 1857 C CA . HIS A 1 235 ? 6.160 -6.243 2.842 1.00 85.88 235 HIS A CA 1
ATOM 1858 C C . HIS A 1 235 ? 6.104 -6.385 1.316 1.00 85.88 235 HIS A C 1
ATOM 1860 O O . HIS A 1 235 ? 7.141 -6.234 0.647 1.00 85.88 235 HIS A O 1
ATOM 1866 N N . THR A 1 236 ? 4.911 -6.612 0.764 1.00 87.62 236 THR 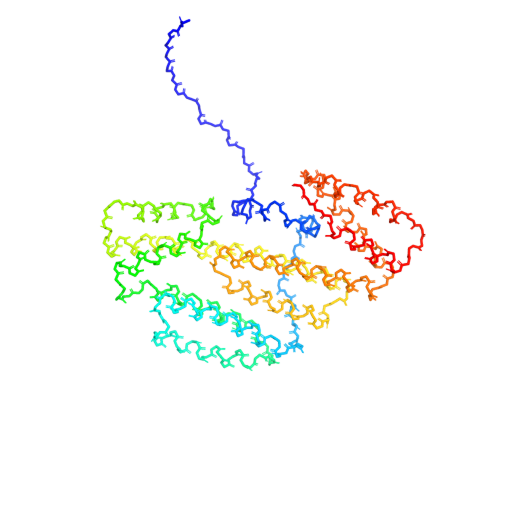A N 1
ATOM 1867 C CA . THR A 1 236 ? 4.691 -6.797 -0.679 1.00 87.62 236 THR A CA 1
ATOM 1868 C C . THR A 1 236 ? 4.696 -5.508 -1.490 1.00 87.62 236 THR A C 1
ATOM 1870 O O . THR A 1 236 ? 5.011 -5.556 -2.684 1.00 87.62 236 THR A O 1
ATOM 1873 N N . ALA A 1 237 ? 4.443 -4.360 -0.857 1.00 87.00 237 ALA A N 1
ATOM 1874 C CA . ALA A 1 237 ? 4.425 -3.067 -1.519 1.00 87.00 237 ALA A CA 1
ATOM 1875 C C . ALA A 1 237 ? 5.760 -2.761 -2.218 1.00 87.00 237 ALA A C 1
ATOM 1877 O O . ALA A 1 237 ? 6.854 -2.855 -1.640 1.00 87.00 237 ALA A O 1
ATOM 1878 N N . ALA A 1 238 ? 5.677 -2.418 -3.503 1.00 87.19 238 ALA A N 1
ATOM 1879 C CA . ALA A 1 238 ? 6.840 -2.171 -4.351 1.00 87.19 238 ALA A CA 1
ATOM 1880 C C . ALA A 1 238 ? 6.709 -0.905 -5.207 1.00 87.19 238 ALA A C 1
ATOM 1882 O O . ALA A 1 238 ? 7.726 -0.384 -5.665 1.00 87.19 238 ALA A O 1
ATOM 1883 N N . ARG A 1 239 ? 5.485 -0.430 -5.442 1.00 86.44 239 ARG A N 1
ATOM 1884 C CA . ARG A 1 239 ? 5.157 0.743 -6.261 1.00 86.44 239 ARG A CA 1
ATOM 1885 C C . ARG A 1 239 ? 4.393 1.772 -5.425 1.00 86.44 239 ARG A C 1
ATOM 1887 O O . ARG A 1 239 ? 3.726 1.368 -4.475 1.00 86.44 239 ARG A O 1
ATOM 1894 N N . PRO A 1 240 ? 4.399 3.063 -5.805 1.00 83.62 240 PRO A N 1
ATOM 1895 C CA . PRO A 1 240 ? 3.616 4.102 -5.131 1.00 83.62 240 PRO A CA 1
ATOM 1896 C C . PRO A 1 240 ? 2.150 3.718 -4.896 1.00 83.62 240 PRO A C 1
ATOM 1898 O O . PRO A 1 240 ? 1.653 3.874 -3.789 1.00 83.62 240 PRO A O 1
ATOM 1901 N N . SER A 1 241 ? 1.485 3.123 -5.892 1.00 79.31 241 SER A N 1
ATOM 1902 C CA . SER A 1 241 ? 0.102 2.641 -5.759 1.00 79.31 241 SER A CA 1
ATOM 1903 C C . SER A 1 241 ? -0.082 1.592 -4.662 1.00 79.31 241 SER A C 1
ATOM 1905 O O . SER A 1 241 ? -1.122 1.571 -4.016 1.00 79.31 241 SER A O 1
ATOM 1907 N N . ASP A 1 242 ? 0.912 0.724 -4.453 1.00 84.50 242 ASP A N 1
ATOM 1908 C CA . ASP A 1 242 ? 0.845 -0.318 -3.429 1.00 84.50 242 ASP A CA 1
ATOM 1909 C C . ASP A 1 242 ? 0.917 0.328 -2.036 1.00 84.50 242 ASP A C 1
ATOM 1911 O O . ASP A 1 242 ? 0.109 0.011 -1.171 1.00 84.50 242 ASP A O 1
ATOM 1915 N N . PHE A 1 243 ? 1.834 1.288 -1.846 1.00 82.06 243 PHE A N 1
ATOM 1916 C CA . PHE A 1 243 ? 1.974 2.046 -0.597 1.00 82.06 243 PHE A CA 1
ATOM 1917 C C . PHE A 1 243 ? 0.731 2.895 -0.288 1.00 82.06 243 PHE A C 1
ATOM 1919 O O . PHE A 1 243 ? 0.282 2.923 0.854 1.00 82.06 243 PHE A O 1
ATOM 1926 N N . ILE A 1 244 ? 0.135 3.526 -1.306 1.00 77.19 244 ILE A N 1
ATOM 1927 C CA . ILE A 1 244 ? -1.148 4.235 -1.176 1.00 77.19 244 ILE A CA 1
ATOM 1928 C C . ILE A 1 244 ? -2.263 3.263 -0.769 1.00 77.19 244 ILE A C 1
ATOM 1930 O O . ILE A 1 244 ? -3.076 3.588 0.091 1.00 77.19 244 ILE A O 1
ATOM 1934 N N . GLY A 1 245 ? -2.278 2.056 -1.341 1.00 78.19 245 GLY A N 1
ATOM 1935 C CA . GLY A 1 245 ? -3.222 1.007 -0.963 1.00 78.19 245 GLY A CA 1
ATOM 1936 C C . GLY A 1 245 ? -3.108 0.592 0.507 1.00 78.19 245 GLY A C 1
ATOM 1937 O O . GLY A 1 245 ? -4.134 0.378 1.145 1.00 78.19 245 GLY A O 1
ATOM 1938 N N . VAL A 1 246 ? -1.890 0.527 1.065 1.00 81.81 246 VAL A N 1
ATOM 1939 C CA . VAL A 1 246 ? -1.699 0.279 2.509 1.00 81.81 246 VAL A CA 1
ATOM 1940 C C . VAL A 1 246 ? -2.296 1.409 3.343 1.00 81.81 246 VAL A C 1
ATOM 1942 O O . VAL A 1 246 ? -3.007 1.145 4.305 1.00 81.81 246 VAL A O 1
ATOM 1945 N N . MET A 1 247 ? -2.053 2.664 2.956 1.00 75.62 247 MET A N 1
ATOM 1946 C CA . MET A 1 247 ? -2.602 3.820 3.672 1.00 75.62 247 MET A CA 1
ATOM 1947 C C . MET A 1 247 ? -4.128 3.834 3.682 1.00 75.62 247 MET A C 1
ATOM 1949 O O . MET A 1 247 ? -4.721 4.025 4.734 1.00 75.62 247 MET A O 1
ATOM 1953 N N . ALA A 1 248 ? -4.760 3.559 2.541 1.00 75.44 248 ALA A N 1
ATOM 1954 C CA . ALA A 1 248 ? -6.216 3.460 2.473 1.00 75.44 248 ALA A CA 1
ATOM 1955 C C . ALA A 1 248 ? -6.763 2.366 3.406 1.00 75.44 248 ALA A C 1
ATOM 1957 O O . ALA A 1 248 ? -7.845 2.505 3.965 1.00 75.44 248 ALA A O 1
ATOM 1958 N N . ARG A 1 249 ? -5.999 1.285 3.605 1.00 78.75 249 ARG A N 1
ATOM 1959 C CA . ARG A 1 249 ? -6.380 0.212 4.520 1.00 78.75 249 ARG A CA 1
ATOM 1960 C C . ARG A 1 249 ? -6.263 0.645 5.988 1.00 78.75 249 ARG A C 1
ATOM 1962 O O . ARG A 1 249 ? -7.105 0.230 6.775 1.00 78.75 249 ARG A O 1
ATOM 1969 N N . PHE A 1 250 ? -5.306 1.507 6.354 1.00 74.81 250 PHE A N 1
ATOM 1970 C CA . PHE A 1 250 ? -5.263 2.111 7.696 1.00 74.81 250 PHE A CA 1
ATOM 1971 C C . PHE A 1 250 ? -6.548 2.881 8.027 1.00 74.81 250 PHE A C 1
ATOM 1973 O O . PHE A 1 250 ? -7.119 2.654 9.093 1.00 74.81 250 PHE A O 1
ATOM 1980 N N . ASP A 1 251 ? -7.045 3.697 7.093 1.00 69.75 251 ASP A N 1
ATOM 1981 C CA . ASP A 1 251 ? -8.277 4.479 7.282 1.00 69.75 251 ASP A CA 1
ATOM 1982 C C . ASP A 1 251 ? -9.505 3.582 7.557 1.00 69.75 251 ASP A C 1
ATOM 1984 O O . ASP A 1 251 ? -10.363 3.925 8.376 1.00 69.75 251 ASP A O 1
ATOM 1988 N N . ASP A 1 252 ? -9.587 2.407 6.917 1.00 72.44 252 ASP A N 1
ATOM 1989 C CA . ASP A 1 252 ? -10.682 1.452 7.143 1.00 72.44 252 ASP A CA 1
ATOM 1990 C C . ASP A 1 252 ? -10.730 0.970 8.601 1.00 72.44 252 ASP A C 1
ATOM 1992 O O . ASP A 1 252 ? -11.812 0.860 9.191 1.00 72.44 252 ASP A O 1
ATOM 1996 N N . VAL A 1 253 ? -9.570 0.674 9.201 1.00 69.81 253 VAL A N 1
ATOM 1997 C CA . VAL A 1 253 ? -9.541 0.107 10.554 1.00 69.81 253 VAL A CA 1
ATOM 1998 C C . VAL A 1 253 ? -9.797 1.129 11.634 1.00 69.81 253 VAL A C 1
ATOM 2000 O O . VAL A 1 253 ? -10.352 0.779 12.670 1.00 69.81 253 VAL A O 1
ATOM 2003 N N . GLU A 1 254 ? -9.463 2.391 11.412 1.00 69.56 254 GLU A N 1
ATOM 2004 C CA . GLU A 1 254 ? -9.802 3.441 12.369 1.00 69.56 254 GLU A CA 1
ATOM 2005 C C . GLU A 1 254 ? -11.316 3.531 12.580 1.00 69.56 254 GLU A C 1
ATOM 2007 O O . GLU A 1 254 ? -11.786 3.735 13.701 1.00 69.56 254 GLU A O 1
ATOM 2012 N N . GLY A 1 255 ? -12.098 3.297 11.519 1.00 71.19 255 GLY A N 1
ATOM 2013 C CA . GLY A 1 255 ? -13.548 3.141 11.604 1.00 71.19 255 GLY A CA 1
ATOM 2014 C C . GLY A 1 255 ? -13.969 1.952 12.472 1.00 71.19 255 GLY A C 1
ATOM 2015 O O . GLY A 1 255 ? -14.881 2.080 13.296 1.00 71.19 255 GLY A O 1
ATOM 2016 N N . VAL A 1 256 ? -13.288 0.812 12.320 1.00 71.62 256 VAL A N 1
ATOM 2017 C CA . VAL A 1 256 ? -13.520 -0.401 13.120 1.00 71.62 256 VAL A CA 1
ATOM 2018 C C . VAL A 1 256 ? -13.170 -0.146 14.587 1.00 71.62 256 VAL A C 1
ATOM 2020 O O . VAL A 1 256 ? -14.048 -0.268 15.435 1.00 71.62 256 VAL A O 1
ATOM 2023 N N . ILE A 1 257 ? -11.954 0.320 14.888 1.00 71.88 257 ILE A N 1
ATOM 2024 C CA . ILE A 1 257 ? -11.486 0.631 16.247 1.00 71.88 257 ILE A CA 1
ATOM 2025 C C . ILE A 1 257 ? -12.437 1.619 16.932 1.00 71.88 257 ILE A C 1
ATOM 2027 O O . ILE A 1 257 ? -12.896 1.362 18.042 1.00 71.88 257 ILE A O 1
ATOM 2031 N N . ALA A 1 258 ? -12.805 2.717 16.267 1.00 76.38 258 ALA A N 1
ATOM 2032 C CA . ALA A 1 258 ? -13.725 3.700 16.838 1.00 76.38 258 ALA A CA 1
ATOM 2033 C C . ALA A 1 258 ? -15.115 3.112 17.127 1.00 76.38 258 ALA A C 1
ATOM 2035 O O . ALA A 1 258 ? -15.725 3.409 18.159 1.00 76.38 258 ALA A O 1
ATOM 2036 N N . THR A 1 259 ? -15.621 2.257 16.235 1.00 77.38 259 THR A N 1
ATOM 2037 C CA . THR A 1 259 ? -16.891 1.551 16.447 1.00 77.38 259 THR A CA 1
ATOM 2038 C C . THR A 1 259 ? -16.806 0.636 17.666 1.00 77.38 259 THR A C 1
ATOM 2040 O O . THR A 1 259 ? -17.718 0.636 18.487 1.00 77.38 259 THR A O 1
ATOM 2043 N N . MET A 1 260 ? -15.699 -0.081 17.835 1.00 73.88 260 MET A N 1
ATOM 2044 C CA . MET A 1 260 ? -15.506 -1.008 18.952 1.00 73.88 260 MET A CA 1
ATOM 2045 C C . MET A 1 260 ? -15.347 -0.280 20.283 1.00 73.88 260 MET A C 1
ATOM 2047 O O . MET A 1 260 ? -16.050 -0.596 21.240 1.00 73.88 260 MET A O 1
ATOM 2051 N N . ILE A 1 261 ? -14.521 0.771 20.329 1.00 75.56 261 ILE A N 1
ATOM 2052 C CA . ILE A 1 261 ? -14.371 1.614 21.523 1.00 75.56 261 ILE A CA 1
ATOM 2053 C C . ILE A 1 261 ? -15.739 2.134 21.963 1.00 75.56 261 ILE A C 1
ATOM 2055 O O . ILE A 1 261 ? -16.112 2.017 23.128 1.00 75.56 261 ILE A O 1
ATOM 2059 N N . THR A 1 262 ? -16.524 2.668 21.028 1.00 80.06 262 THR A N 1
ATOM 2060 C CA . THR A 1 262 ? -17.836 3.240 21.352 1.00 80.06 262 THR A CA 1
ATOM 2061 C C . THR A 1 262 ? -18.883 2.186 21.745 1.00 80.06 262 THR A C 1
ATOM 2063 O O . THR A 1 262 ? -19.766 2.473 22.558 1.00 80.06 262 THR A O 1
ATOM 2066 N N . GLN A 1 263 ? -18.779 0.947 21.258 1.00 81.31 263 GLN A N 1
ATOM 2067 C CA . GLN A 1 263 ? -19.712 -0.138 21.591 1.00 81.31 263 GLN A CA 1
ATOM 2068 C C . GLN A 1 263 ? -19.383 -0.854 22.903 1.00 81.31 263 GLN A C 1
ATOM 2070 O O . GLN A 1 263 ? -20.297 -1.060 23.706 1.00 81.31 263 GLN A O 1
ATOM 2075 N N . ASP A 1 264 ? -18.108 -1.146 23.158 1.00 78.25 264 ASP A N 1
ATOM 2076 C CA . ASP A 1 264 ? -17.712 -2.120 24.181 1.00 78.25 264 ASP A CA 1
ATOM 2077 C C . ASP A 1 264 ? -16.935 -1.507 25.356 1.00 78.25 264 ASP A C 1
ATOM 2079 O O . ASP A 1 264 ? -16.999 -2.025 26.473 1.00 78.25 264 ASP A O 1
ATOM 2083 N N . ALA A 1 265 ? -16.257 -0.366 25.169 1.00 76.88 265 ALA A N 1
ATOM 2084 C CA . ALA A 1 265 ? -15.494 0.264 26.250 1.00 76.88 265 ALA A CA 1
ATOM 2085 C C . ALA A 1 265 ? -16.408 0.901 27.317 1.00 76.88 265 ALA A C 1
ATOM 2087 O O . ALA A 1 265 ? -17.606 1.121 27.102 1.00 76.88 265 ALA A O 1
ATOM 2088 N N . SER A 1 266 ? -15.859 1.223 28.493 1.00 83.50 266 SER A N 1
ATOM 2089 C CA . SER A 1 266 ? -16.587 1.984 29.519 1.00 83.50 266 SER A CA 1
ATOM 2090 C C . SER A 1 266 ? -16.937 3.396 29.025 1.00 83.50 266 SER A C 1
ATOM 2092 O O . SER A 1 266 ? -16.249 3.949 28.168 1.00 83.50 266 SER A O 1
ATOM 2094 N N . LEU A 1 267 ? -17.986 4.016 29.582 1.00 87.31 267 LEU A N 1
ATOM 2095 C CA . LEU A 1 267 ? -18.355 5.398 29.225 1.00 87.31 267 LEU A CA 1
ATOM 2096 C C . LEU A 1 267 ? -17.208 6.387 29.472 1.00 87.31 267 LEU A C 1
ATOM 2098 O O . LEU A 1 267 ? -16.999 7.296 28.676 1.00 87.31 267 LEU A O 1
ATOM 2102 N N . GLU A 1 268 ? -16.429 6.175 30.534 1.00 84.50 268 GLU A N 1
ATOM 2103 C CA . GLU A 1 268 ? -15.236 6.967 30.852 1.00 84.50 268 GLU A CA 1
ATOM 2104 C C . GLU A 1 268 ? -14.195 6.893 29.727 1.00 84.50 268 GLU A C 1
ATOM 2106 O O . GLU A 1 268 ? -13.724 7.927 29.257 1.00 84.50 268 GLU A O 1
ATOM 2111 N N . ARG A 1 269 ? -13.908 5.687 29.222 1.00 80.38 269 ARG A N 1
ATOM 2112 C CA . ARG A 1 269 ? -12.976 5.487 28.103 1.00 80.38 269 ARG A CA 1
ATOM 2113 C C . ARG A 1 269 ? -13.492 6.060 26.791 1.00 80.38 269 ARG A C 1
ATOM 2115 O O . ARG A 1 269 ? -12.711 6.582 26.004 1.00 80.38 269 ARG A O 1
ATOM 2122 N N . ILE A 1 270 ? -14.798 5.996 26.549 1.00 83.44 270 ILE A N 1
ATOM 2123 C CA . ILE A 1 270 ? -15.399 6.596 25.352 1.00 83.44 270 ILE A CA 1
ATOM 2124 C C . ILE A 1 270 ? -15.315 8.117 25.411 1.00 83.44 270 ILE A C 1
ATOM 2126 O O . ILE A 1 270 ? -15.021 8.757 24.399 1.00 83.44 270 ILE A O 1
ATOM 2130 N N . ARG A 1 271 ? -15.542 8.700 26.591 1.00 86.94 271 ARG A N 1
ATOM 2131 C CA . ARG A 1 271 ? -15.377 10.134 26.818 1.00 86.94 271 ARG A CA 1
ATOM 2132 C C . ARG A 1 271 ? -13.937 10.564 26.561 1.00 86.94 271 ARG A C 1
ATOM 2134 O O . ARG A 1 271 ? -13.731 11.540 25.849 1.00 86.94 271 ARG A O 1
ATOM 2141 N N . GLU A 1 272 ? -12.966 9.825 27.090 1.00 82.56 272 GLU A N 1
ATOM 2142 C CA . GLU A 1 272 ? -11.539 10.066 26.854 1.00 82.56 272 GLU A CA 1
ATOM 2143 C C . GLU A 1 272 ? -11.170 9.934 25.371 1.00 82.56 272 GLU A C 1
ATOM 2145 O O . GLU A 1 272 ? -10.553 10.831 24.808 1.00 82.56 272 GLU A O 1
ATOM 2150 N N . PHE A 1 273 ? -11.618 8.874 24.694 1.00 80.88 273 PHE A N 1
ATOM 2151 C CA . PHE A 1 273 ? -11.412 8.706 23.254 1.00 80.88 273 PHE A CA 1
ATOM 2152 C C . PHE A 1 273 ? -12.001 9.864 22.440 1.00 80.88 273 PHE A C 1
ATOM 2154 O O . PHE A 1 273 ? -11.337 10.428 21.573 1.00 80.88 273 PHE A O 1
ATOM 2161 N N . THR A 1 274 ? -13.230 10.266 22.758 1.00 83.38 274 THR A N 1
ATOM 2162 C CA . THR A 1 274 ? -13.905 11.393 22.104 1.00 83.38 274 THR A CA 1
ATOM 2163 C C . THR A 1 274 ? -13.152 12.705 22.333 1.00 83.38 274 THR A C 1
ATOM 2165 O O . THR A 1 274 ? -12.982 13.489 21.399 1.00 83.38 274 THR A O 1
ATOM 2168 N N . HIS A 1 275 ? -12.661 12.927 23.556 1.00 84.00 275 HIS A N 1
ATOM 2169 C CA . HIS A 1 275 ? -11.829 14.078 23.891 1.00 84.00 275 HIS A CA 1
ATOM 2170 C C . HIS A 1 275 ? -10.533 14.093 23.075 1.00 84.00 275 HIS A C 1
ATOM 2172 O O . HIS A 1 275 ? -10.225 15.106 22.454 1.00 84.00 275 HIS A O 1
ATOM 2178 N N . ASN A 1 276 ? -9.840 12.956 22.983 1.00 79.06 276 ASN A N 1
ATOM 2179 C CA . ASN A 1 276 ? -8.605 12.825 22.212 1.00 79.06 276 ASN A CA 1
ATOM 2180 C C . ASN A 1 276 ? -8.817 13.155 20.724 1.00 79.06 276 ASN A C 1
ATOM 2182 O O . ASN A 1 276 ? -7.978 13.818 20.115 1.00 79.06 276 ASN A O 1
ATOM 2186 N N . ILE A 1 277 ? -9.946 12.745 20.127 1.00 78.50 277 ILE A N 1
ATOM 2187 C CA . ILE A 1 277 ? -10.292 13.109 18.740 1.00 78.50 277 ILE A CA 1
ATOM 2188 C C . ILE A 1 277 ? -10.465 14.631 18.605 1.00 78.50 277 ILE A C 1
ATOM 2190 O O . ILE A 1 277 ? -9.959 15.229 17.655 1.00 78.50 277 ILE A O 1
ATOM 2194 N N . LEU A 1 278 ? -11.161 15.268 19.551 1.00 79.81 278 LEU A N 1
ATOM 2195 C CA . LEU A 1 278 ? -11.370 16.719 19.554 1.00 79.81 278 LEU A CA 1
ATOM 2196 C C . LEU A 1 278 ? -10.053 17.492 19.708 1.00 79.81 278 LEU A C 1
ATOM 2198 O O . LEU A 1 278 ? -9.803 18.413 18.931 1.00 79.81 278 LEU A O 1
ATOM 2202 N N . GLU A 1 279 ? -9.195 17.092 20.649 1.00 77.75 279 GLU A N 1
ATOM 2203 C CA . GLU A 1 279 ? -7.865 17.691 20.826 1.00 77.75 279 GLU A CA 1
ATOM 2204 C C . GLU A 1 279 ? -7.009 17.545 19.564 1.00 77.75 279 GLU A C 1
ATOM 2206 O O . GLU A 1 279 ? -6.295 18.470 19.179 1.00 77.75 279 GLU A O 1
ATOM 2211 N N . SER A 1 280 ? -7.127 16.412 18.870 1.00 71.94 280 SER A N 1
ATOM 2212 C CA . SER A 1 280 ? -6.401 16.159 17.623 1.00 71.94 280 SER A CA 1
ATOM 2213 C C . SER A 1 280 ? -6.864 17.068 16.481 1.00 71.94 280 SER A C 1
ATOM 2215 O O . SER A 1 280 ? -6.032 17.534 15.702 1.00 71.94 280 SER A O 1
ATOM 2217 N N . LEU A 1 281 ? -8.163 17.392 16.396 1.00 70.44 281 LEU A N 1
ATOM 2218 C CA . LEU A 1 281 ? -8.665 18.410 15.454 1.00 70.44 281 LEU A CA 1
ATOM 2219 C C . LEU A 1 281 ? -8.126 19.790 15.778 1.00 70.44 281 LEU A C 1
ATOM 2221 O O . LEU A 1 281 ? -7.727 20.518 14.870 1.00 70.44 281 LEU A O 1
ATOM 2225 N N . ASP A 1 282 ? -8.111 20.146 17.057 1.00 74.50 282 ASP A N 1
ATOM 2226 C CA . ASP A 1 282 ? -7.619 21.448 17.488 1.00 74.50 282 ASP A CA 1
ATOM 2227 C C . ASP A 1 282 ? -6.123 21.596 17.208 1.00 74.50 282 ASP A C 1
ATOM 2229 O O . ASP A 1 282 ? -5.694 22.626 16.681 1.00 74.50 282 ASP A O 1
ATOM 2233 N N . ALA A 1 283 ? -5.341 20.543 17.455 1.00 71.00 283 ALA A N 1
ATOM 2234 C CA . ALA A 1 283 ? -3.931 20.488 17.092 1.00 71.00 283 ALA A CA 1
ATOM 2235 C C . ALA A 1 283 ? -3.726 20.591 15.570 1.00 71.00 283 ALA A C 1
ATOM 2237 O O . ALA A 1 283 ? -2.889 21.376 15.120 1.00 71.00 283 ALA A O 1
ATOM 2238 N N . ALA A 1 284 ? -4.520 19.870 14.767 1.00 65.56 284 ALA A N 1
ATOM 2239 C CA . ALA A 1 284 ? -4.476 19.949 13.305 1.00 65.56 284 ALA A CA 1
ATOM 2240 C C . ALA A 1 284 ? -4.723 21.382 12.812 1.00 65.56 284 ALA A C 1
ATOM 2242 O O . ALA A 1 284 ? -3.957 21.925 12.011 1.00 65.56 284 ALA A O 1
ATOM 2243 N N . MET A 1 285 ? -5.779 22.016 13.323 1.00 72.00 285 MET A N 1
ATOM 2244 C CA . MET A 1 285 ? -6.143 23.386 12.974 1.00 72.00 285 MET A CA 1
ATOM 2245 C C . MET A 1 285 ? -5.064 24.386 13.399 1.00 72.00 285 MET A C 1
ATOM 2247 O O . MET A 1 285 ? -4.721 25.279 12.622 1.00 72.00 285 MET A O 1
ATOM 2251 N N . ALA A 1 286 ? -4.480 24.218 14.589 1.00 68.50 286 ALA A N 1
ATOM 2252 C CA . ALA A 1 286 ? -3.365 25.037 15.061 1.00 68.50 286 ALA A CA 1
ATOM 2253 C C . ALA A 1 286 ? -2.103 24.872 14.193 1.00 68.50 286 ALA A C 1
ATOM 2255 O O . ALA A 1 286 ? -1.362 25.835 13.997 1.00 68.50 286 ALA A O 1
ATOM 2256 N N . ALA A 1 287 ? -1.892 23.684 13.619 1.00 65.25 287 ALA A N 1
ATOM 2257 C CA . ALA A 1 287 ? -0.827 23.401 12.658 1.00 65.25 287 ALA A CA 1
ATOM 2258 C C . ALA A 1 287 ? -1.109 23.937 11.236 1.00 65.25 287 ALA A C 1
ATOM 2260 O O . ALA A 1 287 ? -0.293 23.752 10.333 1.00 65.25 287 ALA A O 1
ATOM 2261 N N . GLY A 1 288 ? -2.238 24.623 11.023 1.00 62.38 288 GLY A N 1
ATOM 2262 C CA . GLY A 1 288 ? -2.600 25.235 9.743 1.00 62.38 288 GLY A CA 1
ATOM 2263 C C . GLY A 1 288 ? -3.401 24.328 8.807 1.00 62.38 288 GLY A C 1
ATOM 2264 O O . GLY A 1 288 ? -3.589 24.675 7.641 1.00 62.38 288 GLY A O 1
ATOM 2265 N N . ILE A 1 289 ? -3.898 23.184 9.289 1.00 65.69 289 ILE A N 1
ATOM 2266 C CA . ILE A 1 289 ? -4.790 22.317 8.518 1.00 65.69 289 ILE A CA 1
ATOM 2267 C C . ILE A 1 289 ? -6.203 22.910 8.538 1.00 65.69 289 ILE A C 1
ATOM 2269 O O . ILE A 1 289 ? -6.896 22.881 9.554 1.00 65.69 289 ILE A O 1
ATOM 2273 N N . ALA A 1 290 ? -6.642 23.450 7.401 1.00 70.44 290 ALA A N 1
ATOM 2274 C CA . ALA A 1 290 ? -7.983 24.000 7.268 1.00 70.44 290 ALA A CA 1
ATOM 2275 C C . ALA A 1 290 ? -9.039 22.885 7.186 1.00 70.44 290 ALA A C 1
ATOM 2277 O O . ALA A 1 290 ? -8.861 21.891 6.487 1.00 70.44 290 ALA A O 1
ATOM 2278 N N . LEU A 1 291 ? -10.164 23.070 7.880 1.00 70.81 291 LEU A N 1
ATOM 2279 C CA . LEU A 1 291 ? -11.374 22.271 7.676 1.00 70.81 291 LEU A CA 1
ATOM 2280 C C . LEU A 1 291 ? -12.221 22.889 6.560 1.00 70.81 291 LEU A C 1
ATOM 2282 O O . LEU A 1 291 ? -12.237 24.113 6.402 1.00 70.81 291 LEU A O 1
ATOM 2286 N N . THR A 1 292 ? -13.005 22.070 5.860 1.00 77.38 292 THR A N 1
ATOM 2287 C CA . THR A 1 292 ? -14.107 22.585 5.027 1.00 77.38 292 THR A CA 1
ATOM 2288 C C . THR A 1 292 ? -15.110 23.368 5.887 1.00 77.38 292 THR A C 1
ATOM 2290 O O . THR A 1 292 ? -15.241 23.097 7.081 1.00 77.38 292 THR A O 1
ATOM 2293 N N . SER A 1 293 ? -15.876 24.301 5.308 1.00 80.12 293 SER A N 1
ATOM 2294 C CA . SER A 1 293 ? -16.898 25.057 6.064 1.00 80.12 293 SER A CA 1
ATOM 2295 C C . SER A 1 293 ? -17.908 24.136 6.763 1.00 80.12 293 SER A C 1
ATOM 2297 O O . SER A 1 293 ? -18.201 24.324 7.940 1.00 80.12 293 SER A O 1
ATOM 2299 N N . ALA A 1 294 ? -18.355 23.075 6.082 1.00 80.44 294 ALA A N 1
ATOM 2300 C CA . ALA A 1 294 ? -19.217 22.049 6.674 1.00 80.44 294 ALA A CA 1
ATOM 2301 C C . ALA A 1 294 ? -18.518 21.275 7.812 1.00 80.44 294 ALA A C 1
ATOM 2303 O O . ALA A 1 294 ? -19.147 20.927 8.812 1.00 80.44 294 ALA A O 1
ATOM 2304 N N . GLY A 1 295 ? -17.209 21.029 7.686 1.00 82.06 295 GLY A N 1
ATOM 2305 C CA . GLY A 1 295 ? -16.388 20.433 8.739 1.00 82.06 295 GLY A CA 1
ATOM 2306 C C . GLY A 1 295 ? -16.275 21.320 9.982 1.00 82.06 295 GLY A C 1
ATOM 2307 O O . GLY A 1 295 ? -16.382 20.811 11.094 1.00 82.06 295 GLY A O 1
ATOM 2308 N N . GLN A 1 296 ? -16.138 22.640 9.811 1.00 82.69 296 GLN A N 1
ATOM 2309 C CA . GLN A 1 296 ? -16.106 23.604 10.923 1.00 82.69 296 GLN A CA 1
ATOM 2310 C C . GLN A 1 296 ? -17.436 23.647 11.680 1.00 82.69 296 GLN A C 1
ATOM 2312 O O . GLN A 1 296 ? -17.445 23.603 12.910 1.00 82.69 296 GLN A O 1
ATOM 2317 N N . GLU A 1 297 ? -18.558 23.686 10.957 1.00 87.94 297 GLU A N 1
ATOM 2318 C CA . GLU A 1 297 ? -19.898 23.635 11.556 1.00 87.94 297 GLU A CA 1
ATOM 2319 C C . GLU A 1 297 ? -20.112 22.325 12.325 1.00 87.94 297 GLU A C 1
ATOM 2321 O O . GLU A 1 297 ? -20.560 22.336 13.472 1.00 87.94 297 GLU A O 1
ATOM 2326 N N . THR A 1 298 ? -19.722 21.197 11.723 1.00 87.81 298 THR A N 1
ATOM 2327 C CA . THR A 1 298 ? -19.822 19.874 12.354 1.00 87.81 298 THR A CA 1
ATOM 2328 C C . THR A 1 298 ? -18.966 19.792 13.618 1.00 87.81 298 THR A C 1
ATOM 2330 O O . THR A 1 298 ? -19.440 19.289 14.637 1.00 87.81 298 THR A O 1
ATOM 2333 N N . LEU A 1 299 ? -17.737 20.322 13.592 1.00 87.56 299 LEU A N 1
ATOM 2334 C CA . LEU A 1 299 ? -16.861 20.365 14.762 1.00 87.56 299 LEU A CA 1
ATOM 2335 C C . LEU A 1 299 ? -17.467 21.199 15.894 1.00 87.56 299 LEU A C 1
ATOM 2337 O O . LEU A 1 299 ? -17.473 20.755 17.039 1.00 87.56 299 LEU A O 1
ATOM 2341 N N . ALA A 1 300 ? -18.015 22.376 15.584 1.00 89.75 300 ALA A N 1
ATOM 2342 C CA . ALA A 1 300 ? -18.656 23.230 16.580 1.00 89.75 300 ALA A CA 1
ATOM 2343 C C . ALA A 1 300 ? -19.852 22.532 17.253 1.00 89.75 300 ALA A C 1
ATOM 2345 O O . ALA A 1 300 ? -19.992 22.593 18.473 1.00 89.75 300 ALA A O 1
ATOM 2346 N N . ILE A 1 301 ? -20.673 21.814 16.476 1.00 91.88 301 ILE A N 1
ATOM 2347 C CA . ILE A 1 301 ? -21.772 20.999 17.014 1.00 91.88 301 ILE A CA 1
ATOM 2348 C C . ILE A 1 301 ? -21.226 19.899 17.928 1.00 91.88 301 ILE A C 1
ATOM 2350 O O . ILE A 1 301 ? -21.708 19.750 19.044 1.00 91.88 301 ILE A O 1
ATOM 2354 N N . CYS A 1 302 ? -20.201 19.160 17.492 1.00 91.00 302 CYS A N 1
ATOM 2355 C CA . CYS A 1 302 ? -19.637 18.067 18.288 1.00 91.00 302 CYS A CA 1
ATOM 2356 C C . CYS A 1 302 ? -19.015 18.558 19.601 1.00 91.00 302 CYS A C 1
ATOM 2358 O O . CYS A 1 302 ? -19.152 17.879 20.613 1.00 91.00 302 CYS A O 1
ATOM 2360 N N . LYS A 1 303 ? -18.369 19.732 19.608 1.00 92.69 303 LYS A N 1
ATOM 2361 C CA . LYS A 1 303 ? -17.841 20.354 20.832 1.00 92.69 303 LYS A CA 1
ATOM 2362 C C . LYS A 1 303 ? -18.956 20.711 21.811 1.00 92.69 303 LYS A C 1
ATOM 2364 O O . LYS A 1 303 ? -18.888 20.310 22.965 1.00 92.69 303 LYS A O 1
ATOM 2369 N N . ASN A 1 304 ? -20.008 21.374 21.330 1.00 93.00 304 ASN A N 1
ATOM 2370 C CA . ASN A 1 304 ? -21.164 21.718 22.160 1.00 93.00 304 ASN A CA 1
ATOM 2371 C C . ASN A 1 304 ? -21.886 20.470 22.694 1.00 93.00 304 ASN A C 1
ATOM 2373 O O . ASN A 1 304 ? -22.308 20.446 23.846 1.00 93.00 304 ASN A O 1
ATOM 2377 N N . ASP A 1 305 ? -22.033 19.431 21.866 1.00 91.75 305 ASP A N 1
ATOM 2378 C CA . ASP A 1 305 ? -22.638 18.162 22.278 1.00 91.75 305 ASP A CA 1
ATOM 2379 C C . ASP A 1 305 ? -21.765 17.463 23.340 1.00 91.75 305 ASP A C 1
ATOM 2381 O O . ASP A 1 305 ? -22.301 16.930 24.306 1.00 91.75 305 ASP A O 1
ATOM 2385 N N . PHE A 1 306 ? -20.432 17.508 23.207 1.00 92.31 306 PHE A N 1
ATOM 2386 C CA . PHE A 1 306 ? -19.484 16.905 24.156 1.00 92.31 306 PHE A CA 1
ATOM 2387 C C . PHE A 1 306 ? -19.450 17.606 25.524 1.00 92.31 306 PHE A C 1
ATOM 2389 O O . PHE A 1 306 ? -19.129 16.972 26.528 1.00 92.31 306 PHE A O 1
ATOM 2396 N N . GLU A 1 307 ? -19.782 18.899 25.575 1.00 89.62 307 GLU A N 1
ATOM 2397 C CA . GLU A 1 307 ? -19.874 19.679 26.816 1.00 89.62 307 GLU A CA 1
ATOM 2398 C C . GLU A 1 307 ? -21.108 19.335 27.667 1.00 89.62 307 GLU A C 1
ATOM 2400 O O . GLU A 1 307 ? -21.170 19.728 28.833 1.00 89.62 307 GLU A O 1
ATOM 2405 N N . GLN A 1 308 ? -22.085 18.600 27.124 1.00 86.00 308 GLN A N 1
ATOM 2406 C CA . GLN A 1 308 ? -23.253 18.175 27.893 1.00 86.00 308 GLN A CA 1
ATOM 2407 C C . GLN A 1 308 ? -22.849 17.175 28.986 1.00 86.00 308 GLN A C 1
ATOM 2409 O O . GLN A 1 308 ? -22.143 16.195 28.736 1.00 86.00 308 GLN A O 1
ATOM 2414 N N . GLU A 1 309 ? -23.311 17.416 30.213 1.00 69.31 309 GLU A N 1
ATOM 2415 C CA . GLU A 1 309 ? -23.154 16.465 31.313 1.00 69.31 309 GLU A CA 1
ATOM 2416 C C . GLU A 1 309 ? -24.024 15.218 31.042 1.00 69.31 309 GLU A C 1
ATOM 2418 O O . GLU A 1 309 ? -25.153 15.333 30.567 1.00 69.31 309 GLU A O 1
ATOM 2423 N N . ASP A 1 310 ? -23.483 14.029 31.326 1.00 82.44 310 ASP A N 1
ATOM 2424 C CA . ASP A 1 310 ? -24.164 12.723 31.246 1.00 82.44 310 ASP A CA 1
ATOM 2425 C C . ASP A 1 310 ? -24.584 12.220 29.849 1.00 82.44 310 ASP A C 1
ATOM 2427 O O . ASP A 1 310 ? -25.668 11.657 29.677 1.00 82.44 310 ASP A O 1
ATOM 2431 N N . LEU A 1 311 ? -23.706 12.336 28.847 1.00 90.38 311 LEU A N 1
ATOM 2432 C CA . LEU A 1 311 ? -23.909 11.639 27.572 1.00 90.38 311 LEU A CA 1
ATOM 2433 C C . LEU A 1 311 ? -23.976 10.114 27.760 1.00 90.38 311 LEU A C 1
ATOM 2435 O O . LEU A 1 311 ? -23.094 9.490 28.358 1.00 90.38 311 LEU A O 1
ATOM 2439 N N . ASP A 1 312 ? -25.000 9.499 27.176 1.00 91.62 312 ASP A N 1
ATOM 2440 C CA . ASP A 1 312 ? -25.096 8.052 27.066 1.00 91.62 312 ASP A CA 1
ATOM 2441 C C . ASP A 1 312 ? -24.211 7.501 25.933 1.00 91.62 312 ASP A C 1
ATOM 2443 O O . ASP A 1 312 ? -23.650 8.218 25.095 1.00 91.62 312 ASP A O 1
ATOM 2447 N N . ARG A 1 313 ? -24.084 6.171 25.889 1.00 91.75 313 ARG A N 1
ATOM 2448 C CA . ARG A 1 313 ? -23.274 5.480 24.879 1.00 91.75 313 ARG A CA 1
ATOM 2449 C C . ARG A 1 313 ? -23.720 5.805 23.453 1.00 91.75 313 ARG A C 1
ATOM 2451 O O . ARG A 1 313 ? -22.874 5.993 22.587 1.00 91.75 313 ARG A O 1
ATOM 2458 N N . ALA A 1 314 ? -25.025 5.857 23.185 1.00 91.12 314 ALA A N 1
ATOM 2459 C CA . ALA A 1 314 ? -25.539 6.101 21.839 1.00 91.12 314 ALA A CA 1
ATOM 2460 C C . ALA A 1 314 ? -25.233 7.532 21.376 1.00 91.12 314 ALA A C 1
ATOM 2462 O O . ALA A 1 314 ? -24.916 7.750 20.202 1.00 91.12 314 ALA A O 1
ATOM 2463 N N . GLN A 1 315 ? -25.279 8.495 22.295 1.00 92.31 315 GLN A N 1
ATOM 2464 C CA . GLN A 1 315 ? -24.874 9.871 22.043 1.00 92.31 315 GLN A CA 1
ATOM 2465 C C . GLN A 1 315 ? -23.378 9.951 21.734 1.00 92.31 315 GLN A C 1
ATOM 2467 O O . GLN A 1 315 ? -23.021 10.522 20.704 1.00 92.31 315 GLN A O 1
ATOM 2472 N N . TYR A 1 316 ? -22.518 9.296 22.520 1.00 90.31 316 TYR A N 1
ATOM 2473 C CA . TYR A 1 316 ? -21.092 9.214 22.197 1.00 90.31 316 TYR A CA 1
ATOM 2474 C C . TYR A 1 316 ? -20.822 8.527 20.851 1.00 90.31 316 TYR A C 1
ATOM 2476 O O . TYR A 1 316 ? -20.061 9.056 20.044 1.00 90.31 316 TYR A O 1
ATOM 2484 N N . CYS A 1 317 ? -21.479 7.400 20.552 1.00 87.00 317 CYS A N 1
ATOM 2485 C CA . CYS A 1 317 ? -21.374 6.728 19.252 1.00 87.00 317 CYS A CA 1
ATOM 2486 C C . CYS A 1 317 ? -21.690 7.684 18.092 1.00 87.00 317 CYS A C 1
ATOM 2488 O O . CYS A 1 317 ? -20.990 7.704 17.080 1.00 87.00 317 CYS A O 1
ATOM 2490 N N . ASN A 1 318 ? -22.759 8.474 18.218 1.00 89.19 318 ASN A N 1
ATOM 2491 C CA . ASN A 1 318 ? -23.141 9.448 17.198 1.00 89.19 318 ASN A CA 1
ATOM 2492 C C . ASN A 1 318 ? -22.131 10.594 17.092 1.00 89.19 318 ASN A C 1
ATOM 2494 O O . ASN A 1 318 ? -21.843 11.044 15.983 1.00 89.19 318 ASN A O 1
ATOM 2498 N N . LEU A 1 319 ? -21.592 11.048 18.221 1.00 89.19 319 LEU A N 1
ATOM 2499 C CA . LEU A 1 319 ? -20.609 12.122 18.282 1.00 89.19 319 LEU A CA 1
ATOM 2500 C C . LEU A 1 319 ? -19.299 11.696 17.605 1.00 89.19 319 LEU A C 1
ATOM 2502 O O . LEU A 1 319 ? -18.840 12.379 16.693 1.00 89.19 319 LEU A O 1
ATOM 2506 N N . VAL A 1 320 ? -18.771 10.511 17.929 1.00 84.44 320 VAL A N 1
ATOM 2507 C CA . VAL A 1 320 ? -17.590 9.938 17.260 1.00 84.44 320 VAL A CA 1
ATOM 2508 C C . VAL A 1 320 ? -17.824 9.771 15.756 1.00 84.44 320 VAL A C 1
ATOM 2510 O O . VAL A 1 320 ? -16.991 10.205 14.964 1.00 84.44 320 VAL A O 1
ATOM 2513 N N . LYS A 1 321 ? -18.981 9.244 15.328 1.00 83.75 321 LYS A N 1
ATOM 2514 C CA . LYS A 1 321 ? -19.314 9.122 13.894 1.00 83.75 321 LYS A CA 1
ATOM 2515 C C . LYS A 1 321 ? -19.334 10.469 13.171 1.00 83.75 321 LYS A C 1
ATOM 2517 O O . LYS A 1 321 ? -18.871 10.566 12.036 1.00 83.75 321 LYS A O 1
ATOM 2522 N N . ARG A 1 322 ? -19.879 11.512 13.807 1.00 84.62 322 ARG A N 1
ATOM 2523 C CA . ARG A 1 322 ? -19.878 12.873 13.248 1.00 84.62 322 ARG A CA 1
ATOM 2524 C C . ARG A 1 322 ? -18.463 13.422 13.154 1.00 84.62 322 ARG A C 1
ATOM 2526 O O . ARG A 1 322 ? -18.113 13.946 12.100 1.00 84.62 322 ARG A O 1
ATOM 2533 N N . LEU A 1 323 ? -17.646 13.243 14.192 1.00 81.31 323 LEU A N 1
ATOM 2534 C CA . LEU A 1 323 ? -16.241 13.643 14.168 1.00 81.31 323 LEU A CA 1
ATOM 2535 C C . LEU A 1 323 ? -15.498 12.963 13.013 1.00 81.31 323 LEU A C 1
ATOM 2537 O O . LEU A 1 323 ? -14.903 13.656 12.198 1.00 81.31 323 LEU A O 1
ATOM 2541 N N . GLN A 1 324 ? -15.640 11.647 12.843 1.00 74.25 324 GLN A N 1
ATOM 2542 C CA . GLN A 1 324 ? -15.026 10.897 11.736 1.00 74.25 324 GLN A CA 1
ATOM 2543 C C . GLN A 1 324 ? -15.492 11.341 10.338 1.00 74.25 324 GLN A C 1
ATOM 2545 O O . GLN A 1 324 ? -14.805 11.105 9.344 1.00 74.25 324 GLN A O 1
ATOM 2550 N N . SER A 1 325 ? -16.656 11.989 10.237 1.00 75.69 325 SER A N 1
ATOM 2551 C CA . SER A 1 325 ? -17.169 12.521 8.971 1.00 75.69 325 SER A CA 1
ATOM 2552 C C . SER A 1 325 ? -16.587 13.888 8.590 1.00 75.69 325 SER A C 1
ATOM 2554 O O . SER A 1 325 ? -16.781 14.328 7.455 1.00 75.69 325 SER A O 1
ATOM 2556 N N . ILE A 1 326 ? -15.872 14.559 9.504 1.00 73.94 326 ILE A N 1
ATOM 2557 C CA . ILE A 1 326 ? -15.271 15.871 9.250 1.00 73.94 326 ILE A CA 1
ATOM 2558 C C . ILE A 1 326 ? -14.222 15.738 8.146 1.00 73.94 326 ILE A C 1
ATOM 2560 O O . ILE A 1 326 ? -13.303 14.924 8.215 1.00 73.94 326 ILE A O 1
ATOM 2564 N N . ARG A 1 327 ? -14.375 16.561 7.104 1.00 61.09 327 ARG A N 1
ATOM 2565 C CA . ARG A 1 327 ? -13.453 16.622 5.968 1.00 61.09 327 ARG A CA 1
ATOM 2566 C C . ARG A 1 327 ? -12.583 17.866 6.045 1.00 61.09 327 ARG A C 1
ATOM 2568 O O . ARG A 1 327 ? -13.081 18.972 6.300 1.00 61.09 327 ARG A O 1
ATOM 2575 N N . LEU A 1 328 ? -11.294 17.660 5.801 1.00 63.22 328 LEU A N 1
ATOM 2576 C CA . LEU A 1 328 ? -10.295 18.723 5.729 1.00 63.22 328 LEU A CA 1
ATOM 2577 C C . LEU A 1 328 ? -10.367 19.377 4.333 1.00 63.22 328 LEU A C 1
ATOM 2579 O O . LEU A 1 328 ? -10.880 18.754 3.402 1.00 63.22 328 LEU A O 1
ATOM 2583 N N . SER A 1 329 ? -9.995 20.656 4.239 1.00 52.34 329 SER A N 1
ATOM 2584 C CA . SER A 1 329 ? -10.108 21.490 3.031 1.00 52.34 329 SER A CA 1
ATOM 2585 C C . SER A 1 329 ? -8.889 21.410 2.129 1.00 52.34 329 SER A C 1
ATOM 2587 O O . SER A 1 329 ? -7.782 21.152 2.653 1.00 52.34 329 SER A O 1
#

Solvent-accessible surface area (backbone atoms only — not comparable to full-atom values): 18998 Å² total; per-residue (Å²): 144,86,84,89,82,90,80,91,87,76,95,79,79,87,78,8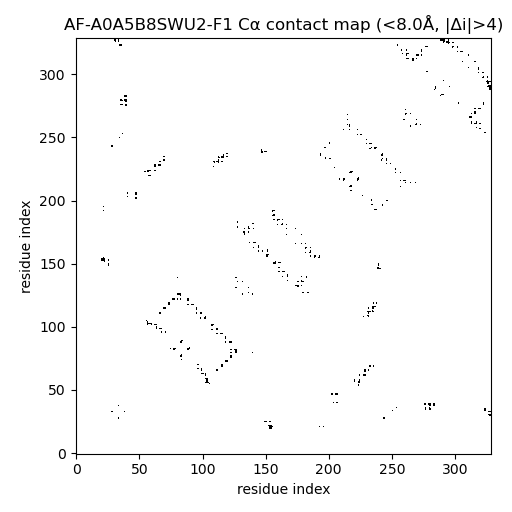0,89,88,85,75,75,59,42,50,88,54,66,49,78,61,84,72,63,67,56,65,58,59,48,43,49,73,75,60,85,71,85,82,74,96,76,77,92,76,79,75,67,78,57,36,68,61,51,30,53,51,51,50,49,56,52,49,57,46,46,57,47,20,52,77,57,73,41,56,84,36,68,71,52,45,52,55,50,56,51,47,54,53,52,39,74,52,36,60,49,95,74,39,62,67,53,47,22,52,50,49,29,49,54,52,50,46,46,60,52,60,61,69,44,91,91,71,49,49,70,56,45,51,49,50,50,52,52,49,51,66,51,39,52,83,49,46,76,21,78,79,42,25,66,38,48,50,51,37,49,52,62,68,70,42,92,64,86,72,53,54,66,58,45,51,48,39,51,46,57,39,56,70,41,43,62,58,55,53,45,56,56,37,50,53,53,50,52,54,50,46,55,52,50,51,52,32,51,77,66,73,41,62,82,39,59,72,51,46,49,47,56,55,52,48,52,36,44,53,47,52,38,84,45,61,65,43,51,50,52,48,53,58,52,54,60,58,46,54,56,50,53,52,50,46,42,42,71,72,46,56,70,68,55,36,50,50,52,50,47,52,52,52,53,13,49,53,50,29,44,74,72,68,50,51,57,28,74,70,24,50,54,51,48,53,50,45,52,59,60,66,70,48,84,85,74,50,60,70,54,49,42,52,43,49,54,53,58,73,63,44,44,52,89

Radius of gyration: 24.42 Å; Cα contacts (8 Å, |Δi|>4): 292; chains: 1; bounding box: 52×78×63 Å

Foldseek 3Di:
DDDDDDDDDDDDDDDDDDDDDQVVLLVPLPQWPPFLVVLLLVVPPDDDDPPDPQQQQPDLVVQLVLLVVLLVVLLVLLVLLVNNPPPVLVVLSVVLNVLSVVRRDGPSLVVSLQSLLVSSVVSLVSSLDPPDALVSLLSVLVCCLVQCVSSCVGPLQVVLSVQSVCQNPDPDRDHSVSSSVSSVVNVVSQVVVLVVLLVVLVSVLSVVCVVCVVLVNNNPNVNSSLSSSLSSLSSNDRTPVSSSVSSVSSLVVVVVSLLCSLPPNDPVSLLVVLVSSLVSVVSCVVVVFAWDPVLVVLSVVLVVLSPDPPDDSVSSSVSSVSSSVTTID